Protein AF-A0A836TXL2-F1 (afdb_monomer)

Mean predicted aligned error: 4.73 Å

Structure (mmCIF, N/CA/C/O backbone):
data_AF-A0A836TXL2-F1
#
_entry.id   AF-A0A836TXL2-F1
#
loop_
_atom_site.group_PDB
_atom_site.id
_atom_site.type_symbol
_atom_site.label_atom_id
_atom_site.label_alt_id
_atom_site.label_comp_id
_atom_site.label_asym_id
_atom_site.label_entity_id
_atom_site.label_seq_id
_atom_site.pdbx_PDB_ins_code
_atom_site.Cartn_x
_atom_site.Cartn_y
_atom_site.Cartn_z
_atom_site.occupancy
_atom_site.B_iso_or_equiv
_atom_site.auth_seq_id
_atom_site.auth_comp_id
_atom_site.auth_asym_id
_atom_site.auth_atom_id
_atom_site.pdbx_PDB_model_num
ATOM 1 N N . MET A 1 1 ? 8.280 -8.519 14.531 1.00 69.94 1 MET A N 1
ATOM 2 C CA . MET A 1 1 ? 7.451 -8.405 15.728 1.00 69.94 1 MET A CA 1
ATOM 3 C C . MET A 1 1 ? 7.303 -6.922 15.981 1.00 69.94 1 MET A C 1
ATOM 5 O O . MET A 1 1 ? 8.325 -6.239 15.984 1.00 69.94 1 MET A O 1
ATOM 9 N N . SER A 1 2 ? 6.084 -6.402 16.113 1.00 79.94 2 SER A N 1
ATOM 10 C CA . SER A 1 2 ? 5.893 -4.979 16.423 1.00 79.94 2 SER A CA 1
ATOM 11 C C . SER A 1 2 ? 6.215 -4.751 17.897 1.00 79.94 2 SER A C 1
ATOM 13 O O . SER A 1 2 ? 5.818 -5.548 18.742 1.00 79.94 2 SER A O 1
ATOM 15 N N . THR A 1 3 ? 6.966 -3.701 18.226 1.00 87.38 3 THR A N 1
ATOM 16 C CA . THR A 1 3 ? 7.340 -3.403 19.618 1.00 87.38 3 THR A CA 1
ATOM 17 C C . THR A 1 3 ? 6.667 -2.117 20.062 1.00 87.38 3 THR A C 1
ATOM 19 O O . THR A 1 3 ? 6.851 -1.073 19.443 1.00 87.38 3 THR A O 1
ATOM 22 N N . TYR A 1 4 ? 5.917 -2.191 21.154 1.00 88.81 4 TYR A N 1
ATOM 23 C CA . TYR A 1 4 ? 5.181 -1.076 21.730 1.00 88.81 4 TYR A CA 1
ATOM 24 C C . TYR A 1 4 ? 5.765 -0.737 23.095 1.00 88.81 4 TYR A C 1
ATOM 26 O O . TYR A 1 4 ? 5.853 -1.597 23.975 1.00 88.81 4 TYR A O 1
ATOM 34 N N . PHE A 1 5 ? 6.138 0.526 23.286 1.00 92.12 5 PHE A N 1
ATOM 35 C CA . PHE A 1 5 ? 6.476 1.058 24.599 1.00 92.12 5 PHE A CA 1
ATOM 36 C C . PHE A 1 5 ? 5.228 1.675 25.229 1.00 92.12 5 PHE A C 1
ATOM 38 O O . PHE A 1 5 ? 4.674 2.644 24.716 1.00 92.12 5 PHE A O 1
ATOM 45 N N . ALA A 1 6 ? 4.779 1.102 26.342 1.00 90.31 6 ALA A N 1
ATOM 46 C CA . ALA A 1 6 ? 3.568 1.502 27.044 1.00 90.31 6 ALA A CA 1
ATOM 47 C C . ALA A 1 6 ? 3.928 1.999 28.459 1.00 90.31 6 ALA A C 1
ATOM 49 O O . ALA A 1 6 ? 3.806 1.252 29.437 1.00 90.31 6 ALA A O 1
ATOM 50 N N . PRO A 1 7 ? 4.383 3.261 28.608 1.00 91.94 7 PRO A N 1
ATOM 51 C CA . PRO A 1 7 ? 4.939 3.772 29.865 1.00 91.94 7 PRO A CA 1
ATOM 52 C C . PRO A 1 7 ? 3.947 3.713 31.033 1.00 91.94 7 PRO A C 1
ATOM 54 O O . PRO A 1 7 ? 4.342 3.448 32.170 1.00 91.94 7 PRO A O 1
ATOM 57 N N . HIS A 1 8 ? 2.653 3.880 30.757 1.00 87.06 8 HIS A N 1
ATOM 58 C CA . HIS A 1 8 ? 1.589 3.854 31.764 1.00 87.06 8 HIS A CA 1
ATOM 59 C C . HIS A 1 8 ? 0.937 2.480 31.953 1.00 87.06 8 HIS A C 1
ATOM 61 O O . HIS A 1 8 ? 0.134 2.317 32.867 1.00 87.06 8 HIS A O 1
ATOM 67 N N . ASN A 1 9 ? 1.291 1.468 31.153 1.00 89.19 9 ASN A N 1
ATOM 68 C CA . ASN A 1 9 ? 0.740 0.129 31.340 1.00 89.19 9 ASN A CA 1
ATOM 69 C C . ASN A 1 9 ? 1.306 -0.479 32.643 1.00 89.19 9 ASN A C 1
ATOM 71 O O . ASN A 1 9 ? 2.532 -0.509 32.813 1.00 89.19 9 ASN A O 1
ATOM 75 N N . PRO A 1 10 ? 0.460 -0.921 33.594 1.00 90.31 10 PRO A N 1
ATOM 76 C CA . PRO A 1 10 ? 0.922 -1.394 34.899 1.00 90.31 10 PRO A CA 1
ATOM 77 C C . PRO A 1 10 ? 1.562 -2.790 34.853 1.00 90.31 10 PRO A C 1
ATOM 79 O O . PRO A 1 10 ? 2.272 -3.148 35.786 1.00 90.31 10 PRO A O 1
ATOM 82 N N . VAL A 1 11 ? 1.344 -3.562 33.780 1.00 89.19 11 VAL A N 1
ATOM 83 C CA . VAL A 1 11 ? 1.819 -4.951 33.643 1.00 89.19 11 VAL A CA 1
ATOM 84 C C . VAL A 1 11 ? 2.951 -5.068 32.620 1.00 89.19 11 VAL A C 1
ATOM 86 O O . VAL A 1 11 ? 3.943 -5.747 32.869 1.00 89.19 11 VAL A O 1
ATOM 89 N N . ARG A 1 12 ? 2.823 -4.414 31.459 1.00 88.56 12 ARG A N 1
ATOM 90 C CA . ARG A 1 12 ? 3.735 -4.569 30.314 1.00 88.56 12 ARG A CA 1
ATOM 91 C C . ARG A 1 12 ? 4.252 -3.212 29.850 1.00 88.56 12 ARG A C 1
ATOM 93 O O . ARG A 1 12 ? 3.574 -2.523 29.097 1.00 88.56 12 ARG A O 1
ATOM 100 N N . LYS A 1 13 ? 5.459 -2.827 30.277 1.00 92.56 13 LYS A N 1
ATOM 101 C CA . LYS A 1 13 ? 6.120 -1.603 29.773 1.00 92.56 13 LYS A CA 1
ATOM 102 C C . LYS A 1 13 ? 6.558 -1.740 28.322 1.00 92.56 13 LYS A C 1
ATOM 104 O O . LYS A 1 13 ? 6.524 -0.766 27.579 1.00 92.56 13 LYS A O 1
ATOM 109 N N . LEU A 1 14 ? 6.943 -2.950 27.935 1.00 94.19 14 LEU A N 1
ATOM 110 C CA . LEU A 1 14 ? 7.182 -3.338 26.557 1.00 94.19 14 LEU A CA 1
ATOM 111 C C . LEU A 1 14 ? 6.180 -4.425 26.195 1.00 94.19 14 LEU A C 1
ATOM 113 O O . LEU A 1 14 ? 6.003 -5.387 26.946 1.00 94.19 14 LEU A O 1
ATOM 117 N N . TYR A 1 15 ? 5.522 -4.251 25.058 1.00 90.44 15 TYR A N 1
ATOM 118 C CA . TYR A 1 15 ? 4.673 -5.262 24.457 1.00 90.44 15 TYR A CA 1
ATOM 119 C C . TYR A 1 15 ? 5.215 -5.611 23.077 1.00 90.44 15 TYR A C 1
ATOM 121 O O . TYR A 1 15 ? 5.505 -4.733 22.267 1.00 90.44 15 TYR A O 1
ATOM 129 N N . TYR A 1 16 ? 5.359 -6.905 22.838 1.00 91.44 16 TYR A N 1
ATOM 130 C CA . TYR A 1 16 ? 5.812 -7.454 21.577 1.00 91.44 16 TYR A CA 1
ATOM 131 C C . TYR A 1 16 ? 4.604 -8.054 20.870 1.00 91.44 16 TYR A C 1
ATOM 133 O O . TYR A 1 16 ? 4.200 -9.170 21.180 1.00 91.44 16 TYR A O 1
ATOM 141 N N . GLY A 1 17 ? 3.998 -7.267 19.987 1.00 89.81 17 GLY A N 1
ATOM 142 C CA . GLY A 1 17 ? 2.821 -7.669 19.233 1.00 89.81 17 GLY A CA 1
ATOM 143 C C . GLY A 1 17 ? 3.167 -8.500 18.006 1.00 89.81 17 GLY A C 1
ATOM 144 O O . GLY A 1 17 ? 4.252 -8.391 17.412 1.00 89.81 17 GLY A O 1
ATOM 145 N N . GLU A 1 18 ? 2.203 -9.318 17.617 1.00 93.62 18 GLU A N 1
ATOM 146 C CA . GLU A 1 18 ? 2.236 -10.127 16.414 1.00 93.62 18 GLU A CA 1
ATOM 147 C C . GLU A 1 18 ? 2.282 -9.217 15.177 1.00 93.62 18 GLU A C 1
ATOM 149 O O . GLU A 1 18 ? 1.600 -8.192 15.093 1.00 93.62 18 GLU A O 1
ATOM 154 N N . GLU A 1 19 ? 3.133 -9.553 14.206 1.00 88.81 19 GLU A N 1
ATOM 155 C CA . GLU A 1 19 ? 3.266 -8.735 12.999 1.00 88.81 19 GLU A CA 1
ATOM 156 C C . GLU A 1 19 ? 2.002 -8.811 12.153 1.00 88.81 19 GLU A C 1
ATOM 158 O O . GLU A 1 19 ? 1.563 -9.893 11.768 1.00 88.81 19 GLU A O 1
ATOM 163 N N . GLY A 1 20 ? 1.463 -7.643 11.807 1.00 91.25 20 GLY A N 1
ATOM 164 C CA . GLY A 1 20 ? 0.310 -7.557 10.923 1.00 91.25 20 GLY A CA 1
ATOM 165 C C . GLY A 1 20 ? -1.019 -7.930 11.576 1.00 91.25 20 GLY A C 1
ATOM 166 O O . GLY A 1 20 ? -1.988 -8.143 10.845 1.00 91.25 20 GLY A O 1
ATOM 167 N N . ALA A 1 21 ? -1.064 -8.018 12.909 1.00 95.94 21 ALA A N 1
ATOM 168 C CA . ALA A 1 21 ? -2.285 -8.304 13.640 1.00 95.94 21 ALA A CA 1
ATOM 169 C C . ALA A 1 21 ? -3.187 -7.075 13.813 1.00 95.94 21 ALA A C 1
ATOM 171 O O . ALA A 1 21 ? -2.718 -5.944 13.965 1.00 95.94 21 ALA A O 1
ATOM 172 N N . VAL A 1 22 ? -4.492 -7.331 13.845 1.00 96.19 22 VAL A N 1
ATOM 173 C CA . VAL A 1 22 ? -5.515 -6.391 14.299 1.00 96.19 22 VAL A CA 1
ATOM 174 C C . VAL A 1 22 ? -5.768 -6.573 15.794 1.00 96.19 22 VAL A C 1
ATOM 176 O O . VAL A 1 22 ? -5.624 -7.664 16.347 1.00 96.19 22 VAL A O 1
ATOM 179 N N . TYR A 1 23 ? -6.175 -5.487 16.447 1.00 94.62 23 TYR A N 1
ATOM 180 C CA . TYR A 1 23 ? -6.367 -5.419 17.900 1.00 94.62 23 TYR A CA 1
ATOM 181 C C . TYR A 1 23 ? -7.847 -5.309 18.282 1.00 94.62 23 TYR A C 1
ATOM 183 O O . TYR A 1 23 ? -8.205 -4.656 19.258 1.00 94.62 23 TYR A O 1
ATOM 191 N N . PHE A 1 24 ? -8.718 -5.936 17.493 1.00 96.00 24 PHE A N 1
ATOM 192 C CA . PHE A 1 24 ? -10.157 -5.977 17.715 1.00 96.00 24 PHE A CA 1
ATOM 193 C C . PHE A 1 24 ? -10.740 -7.310 17.249 1.00 96.00 24 PHE A C 1
ATOM 195 O O . PHE A 1 24 ? -10.140 -8.003 16.429 1.00 96.00 24 PHE A O 1
ATOM 202 N N . ALA A 1 25 ? -11.900 -7.679 17.792 1.00 95.62 25 ALA A N 1
ATOM 203 C CA . ALA A 1 25 ? -12.610 -8.881 17.377 1.00 95.62 25 ALA A CA 1
ATOM 204 C C . ALA A 1 25 ? -13.331 -8.630 16.049 1.00 95.62 25 ALA A C 1
ATOM 206 O O . ALA A 1 25 ? -14.106 -7.677 15.933 1.00 95.62 25 ALA A O 1
ATOM 207 N N . THR A 1 26 ? -13.073 -9.483 15.061 1.00 96.06 26 THR A N 1
ATOM 208 C CA . THR A 1 26 ? -13.552 -9.278 13.693 1.00 96.06 26 THR A CA 1
ATOM 209 C C . THR A 1 26 ? -14.934 -9.873 13.462 1.00 96.06 26 THR A C 1
ATOM 211 O O . THR A 1 26 ? -15.318 -10.856 14.097 1.00 96.06 26 THR A O 1
ATOM 214 N N . GLU A 1 27 ? -15.675 -9.306 12.514 1.00 96.31 27 GLU A N 1
ATOM 215 C CA . GLU A 1 27 ? -16.962 -9.824 12.049 1.00 96.31 27 GLU A CA 1
ATOM 216 C C . GLU A 1 27 ? -16.811 -10.575 10.733 1.00 96.31 27 GLU A C 1
ATOM 218 O O . GLU A 1 27 ? -16.671 -9.989 9.661 1.00 96.31 27 GLU A O 1
ATOM 223 N N . GLU A 1 28 ? -16.883 -11.900 10.828 1.00 95.44 28 GLU A N 1
ATOM 224 C CA . GLU A 1 28 ? -16.648 -12.827 9.722 1.00 95.44 28 GLU A CA 1
ATOM 225 C C . GLU A 1 28 ? -17.537 -12.539 8.502 1.00 95.44 28 GLU A C 1
ATOM 227 O O . GLU A 1 28 ? -17.083 -12.640 7.360 1.00 95.44 28 GLU A O 1
ATOM 232 N N . SER A 1 29 ? -18.785 -12.109 8.722 1.00 97.19 29 SER A N 1
ATOM 233 C CA . SER A 1 29 ? -19.716 -11.805 7.631 1.00 97.19 29 SER A CA 1
ATOM 234 C C . SER A 1 29 ? -19.272 -10.630 6.746 1.00 97.19 29 SER A C 1
ATOM 236 O O . SER A 1 29 ? -19.607 -10.604 5.559 1.00 97.19 29 SER A O 1
ATOM 238 N N . LEU A 1 30 ? -18.459 -9.695 7.257 1.00 97.69 30 LEU A N 1
ATOM 239 C CA . LEU A 1 30 ? -17.910 -8.591 6.457 1.00 97.69 30 LEU A CA 1
ATOM 240 C C . LEU A 1 30 ? -16.874 -9.057 5.429 1.00 97.69 30 LEU A C 1
ATOM 242 O O . LEU A 1 30 ? -16.676 -8.391 4.410 1.00 97.69 30 LEU A O 1
ATOM 246 N N . TYR A 1 31 ? -16.250 -10.210 5.668 1.00 98.25 31 TYR A N 1
ATOM 247 C CA . TYR A 1 31 ? -15.225 -10.786 4.806 1.00 98.25 31 TYR A CA 1
ATOM 248 C C . TYR A 1 31 ? -15.793 -11.805 3.806 1.00 98.25 31 TYR A C 1
ATOM 250 O O . TYR A 1 31 ? -15.031 -12.510 3.157 1.00 98.25 31 TYR A O 1
ATOM 258 N N . ALA A 1 32 ? -17.116 -11.875 3.616 1.00 97.38 32 ALA A N 1
ATOM 259 C CA . ALA A 1 32 ? -17.753 -12.851 2.720 1.00 97.38 32 ALA A CA 1
ATOM 260 C C . ALA A 1 32 ? -17.290 -12.771 1.249 1.00 9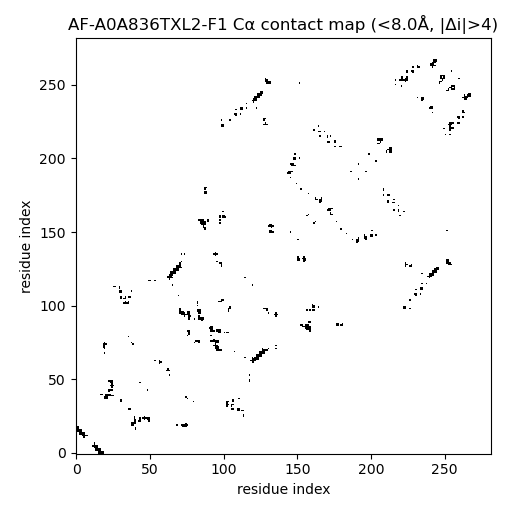7.38 32 ALA A C 1
ATOM 262 O O . ALA A 1 32 ? -17.373 -13.757 0.522 1.00 97.38 32 ALA A O 1
ATOM 263 N N . ASN A 1 33 ? -16.799 -11.607 0.812 1.00 96.88 33 ASN A N 1
ATOM 264 C CA . ASN A 1 33 ? -16.337 -11.382 -0.560 1.00 96.88 33 ASN A CA 1
ATOM 265 C C . ASN A 1 33 ? -14.836 -11.616 -0.756 1.00 96.88 33 ASN A C 1
ATOM 267 O O . ASN A 1 33 ? -14.355 -11.341 -1.842 1.00 96.88 33 ASN A O 1
ATOM 271 N N . THR A 1 34 ? -14.099 -12.063 0.261 1.00 97.62 34 THR A N 1
ATOM 272 C CA . THR A 1 34 ? -12.675 -12.398 0.139 1.00 97.62 34 THR A CA 1
ATOM 273 C C . THR A 1 34 ? -12.341 -13.639 0.959 1.00 97.62 34 THR A C 1
ATOM 275 O O . THR A 1 34 ? -12.922 -13.881 2.016 1.00 97.62 34 THR A O 1
ATOM 278 N N . SER A 1 35 ? -11.369 -14.434 0.524 1.00 96.38 35 SER A N 1
ATOM 279 C CA . SER A 1 35 ? -10.820 -15.516 1.347 1.00 96.38 35 SER A CA 1
ATOM 280 C C . SER A 1 35 ? -9.837 -15.021 2.414 1.00 96.38 35 SER A C 1
ATOM 282 O O . SER A 1 35 ? -9.433 -15.796 3.278 1.00 96.38 35 SER A O 1
ATOM 284 N N . MET A 1 36 ? -9.414 -13.754 2.357 1.00 97.94 36 MET A N 1
ATOM 285 C CA . MET A 1 36 ? -8.416 -13.198 3.267 1.00 97.94 36 MET A CA 1
ATOM 286 C C . MET A 1 36 ? -8.998 -12.930 4.654 1.00 97.94 36 MET A C 1
ATOM 288 O O . MET A 1 36 ? -10.107 -12.408 4.788 1.00 97.94 36 MET A O 1
ATOM 292 N N . ARG A 1 37 ? -8.226 -13.245 5.695 1.00 97.38 37 ARG A N 1
ATOM 293 C CA . ARG A 1 37 ? -8.564 -12.959 7.093 1.00 97.38 37 ARG A CA 1
ATOM 294 C C . ARG A 1 37 ? -7.413 -12.233 7.779 1.00 97.38 37 ARG A C 1
ATOM 296 O O . ARG A 1 37 ? -6.256 -12.567 7.509 1.00 97.38 37 ARG A O 1
ATOM 303 N N . PRO A 1 38 ? -7.706 -11.238 8.630 1.00 96.88 38 PRO A N 1
ATOM 304 C CA . PRO A 1 38 ? -6.673 -10.611 9.435 1.00 96.88 38 PRO A CA 1
ATOM 305 C C . PRO A 1 38 ? -6.174 -11.594 10.499 1.00 96.88 38 PRO A C 1
ATOM 307 O O . PRO A 1 38 ? -6.927 -12.430 11.001 1.00 96.88 38 PRO A O 1
ATOM 310 N N . LEU A 1 39 ? -4.912 -11.450 10.893 1.00 97.00 39 LEU A N 1
ATOM 311 C CA . LEU A 1 39 ? -4.428 -12.049 12.131 1.00 97.00 39 LEU A CA 1
ATOM 312 C C . LEU A 1 39 ? -5.017 -11.259 13.303 1.00 97.00 39 LEU A C 1
ATOM 314 O O . LEU A 1 39 ? -4.890 -10.040 13.329 1.00 97.00 39 LEU A O 1
ATOM 318 N N . ILE A 1 40 ? -5.647 -11.920 14.269 1.00 96.69 40 ILE A N 1
ATOM 319 C CA . ILE A 1 40 ? -6.146 -11.266 15.487 1.00 96.69 40 ILE A CA 1
ATOM 320 C C . ILE A 1 40 ? -5.082 -11.422 16.573 1.00 96.69 40 ILE A C 1
ATOM 322 O O . ILE A 1 40 ? -4.585 -12.526 16.786 1.00 96.69 40 ILE A O 1
ATOM 326 N N . SER A 1 41 ? -4.718 -10.325 17.237 1.00 95.50 41 SER A N 1
ATOM 327 C CA . SER A 1 41 ? -3.728 -10.353 18.318 1.00 95.50 41 SER A CA 1
ATOM 328 C C . SER A 1 41 ? -4.247 -11.117 19.541 1.00 95.50 41 SER A C 1
ATOM 330 O O . SER A 1 41 ? -5.416 -10.995 19.907 1.00 95.50 41 SER A O 1
ATOM 332 N N . GLU A 1 42 ? -3.364 -11.830 20.240 1.00 92.75 42 GLU A N 1
ATOM 333 C CA . GLU A 1 42 ? -3.667 -12.593 21.457 1.00 92.75 42 GLU A CA 1
ATOM 334 C C . GLU A 1 42 ? -4.186 -11.721 22.611 1.00 92.75 42 GLU A C 1
ATOM 336 O O . GLU A 1 42 ? -4.792 -12.227 23.557 1.00 92.75 42 GLU A O 1
ATOM 341 N N . VAL A 1 43 ? -3.972 -10.399 22.564 1.00 91.75 43 VAL A N 1
ATOM 342 C CA . VAL A 1 43 ? -4.534 -9.486 23.574 1.00 91.75 43 VAL A CA 1
ATOM 343 C C . VAL A 1 43 ? -6.041 -9.292 23.431 1.00 91.75 43 VAL A C 1
ATOM 345 O O . VAL A 1 43 ? -6.664 -8.807 24.373 1.00 91.75 43 VAL A O 1
ATOM 348 N N . VAL A 1 44 ? -6.632 -9.657 22.290 1.00 95.31 44 VAL A N 1
ATOM 349 C CA . VAL A 1 44 ? -8.074 -9.552 22.051 1.00 95.31 44 VAL A CA 1
ATOM 350 C C . VAL A 1 44 ? -8.777 -10.709 22.759 1.00 95.31 44 VAL A C 1
ATOM 352 O O . VAL A 1 44 ? -8.846 -11.828 22.263 1.00 95.31 44 VAL A O 1
ATOM 355 N N . THR A 1 45 ? -9.317 -10.435 23.946 1.00 92.75 45 THR A N 1
ATOM 356 C CA . THR A 1 45 ? -9.904 -11.461 24.827 1.00 92.75 45 THR A CA 1
ATOM 357 C C . THR A 1 45 ? -11.375 -11.788 24.545 1.00 92.75 45 THR A C 1
ATOM 359 O O . THR A 1 45 ? -11.936 -12.663 25.202 1.00 92.75 45 THR A O 1
ATOM 362 N N . GLY A 1 46 ? -12.021 -11.101 23.596 1.00 93.12 46 GLY A N 1
ATOM 363 C CA . GLY A 1 46 ? -13.421 -11.330 23.228 1.00 93.12 46 GLY A CA 1
ATOM 364 C C . GLY A 1 46 ? -14.015 -10.219 22.359 1.00 93.12 46 GLY A C 1
ATOM 365 O O . GLY A 1 46 ? -13.340 -9.232 22.059 1.00 93.12 46 GLY A O 1
ATOM 366 N N . SER A 1 47 ? -15.293 -10.365 21.984 1.00 91.25 47 SER A N 1
ATOM 367 C CA . SER A 1 47 ? -16.030 -9.404 21.140 1.00 91.25 47 SER A CA 1
ATOM 368 C C . SER A 1 47 ? -16.051 -7.988 21.713 1.00 91.25 47 SER A C 1
ATOM 370 O O . SER A 1 47 ? -15.957 -7.013 20.973 1.00 91.25 47 SER A O 1
ATOM 372 N N . ASP A 1 48 ? -16.104 -7.879 23.040 1.00 92.12 48 ASP A N 1
ATOM 373 C CA . ASP A 1 48 ? -16.260 -6.602 23.736 1.00 92.12 48 ASP A CA 1
ATOM 374 C C . ASP A 1 48 ? -14.914 -5.914 24.023 1.00 92.12 48 ASP A C 1
ATOM 376 O O . ASP A 1 48 ? -14.882 -4.867 24.667 1.00 92.12 48 ASP A O 1
ATOM 380 N N . TYR A 1 49 ? -13.788 -6.483 23.566 1.00 94.56 49 TYR A N 1
ATOM 381 C CA . TYR A 1 49 ? -12.444 -5.968 23.856 1.00 94.56 49 TYR A CA 1
ATOM 382 C C . TYR A 1 49 ? -12.297 -4.485 23.483 1.00 94.56 49 TYR A C 1
ATOM 384 O O . TYR A 1 49 ? -11.962 -3.659 24.333 1.00 94.56 49 TYR A O 1
ATOM 392 N N . MET A 1 50 ? -12.622 -4.130 22.237 1.00 94.06 50 MET A N 1
ATOM 393 C CA . MET A 1 50 ? -12.578 -2.736 21.785 1.00 94.06 50 MET A CA 1
ATOM 394 C C . MET A 1 50 ? -13.722 -1.894 22.334 1.00 94.06 50 MET A C 1
ATOM 396 O O . MET A 1 50 ? -13.498 -0.736 22.678 1.00 94.06 50 MET A O 1
ATOM 400 N N . VAL A 1 51 ? -14.922 -2.465 22.470 1.00 91.06 51 VAL A N 1
ATOM 401 C CA . VAL A 1 51 ? -16.089 -1.769 23.038 1.00 91.06 51 VAL A CA 1
ATOM 402 C C . VAL A 1 51 ? -15.754 -1.213 24.425 1.00 91.06 51 VAL A C 1
ATOM 404 O O . VAL A 1 51 ? -15.981 -0.034 24.697 1.00 91.06 51 VAL A O 1
ATOM 407 N N . ASN A 1 52 ? -15.128 -2.028 25.275 1.00 93.69 52 ASN A N 1
ATOM 408 C CA . ASN A 1 52 ? -14.711 -1.631 26.618 1.00 93.69 52 ASN A CA 1
ATOM 409 C C . ASN A 1 52 ? -13.649 -0.518 26.605 1.00 93.69 52 ASN A C 1
ATOM 411 O O . ASN A 1 52 ? -13.694 0.387 27.444 1.00 93.69 52 ASN A O 1
ATOM 415 N N . LEU A 1 53 ? -12.704 -0.560 25.659 1.00 93.69 53 LEU A N 1
ATOM 416 C CA . LEU A 1 53 ? -11.685 0.482 25.497 1.00 93.69 53 LEU A CA 1
ATOM 417 C C . LEU A 1 53 ? -12.313 1.811 25.065 1.00 93.69 53 LEU A C 1
ATOM 419 O O . LEU A 1 53 ? -12.050 2.840 25.687 1.00 93.69 53 LEU A O 1
ATOM 423 N N . VAL A 1 54 ? -13.190 1.787 24.059 1.00 93.81 54 VAL A N 1
ATOM 424 C CA . VAL A 1 54 ? -13.882 2.979 23.546 1.00 93.81 54 VAL A CA 1
ATOM 425 C C . VAL A 1 54 ? -14.774 3.605 24.625 1.00 93.81 54 VAL A C 1
ATOM 427 O O . VAL A 1 54 ? -14.702 4.812 24.849 1.00 93.81 54 VAL A O 1
ATOM 430 N N . GLN A 1 55 ? -15.529 2.804 25.383 1.00 93.81 55 GLN A N 1
ATOM 431 C CA . GLN A 1 55 ? -16.303 3.291 26.537 1.00 93.81 55 GLN A CA 1
ATOM 432 C C . GLN A 1 55 ? -15.411 3.857 27.655 1.00 93.81 55 GLN A C 1
ATOM 434 O O . GLN A 1 55 ? -15.802 4.768 28.386 1.00 93.81 55 GLN A O 1
ATOM 439 N N . GLY A 1 56 ? -14.200 3.318 27.825 1.00 95.50 56 GLY A N 1
ATOM 440 C CA . GLY A 1 56 ? -13.182 3.880 28.710 1.00 95.50 56 GLY A CA 1
ATOM 441 C C . GLY A 1 56 ? -12.764 5.287 28.293 1.00 95.50 56 GLY A C 1
ATOM 442 O O . GLY A 1 56 ? -12.778 6.187 29.127 1.00 95.50 56 GLY A O 1
ATOM 443 N N . LEU A 1 57 ? -12.457 5.485 27.010 1.00 94.69 57 LEU A N 1
ATOM 444 C CA . LEU A 1 57 ? -12.081 6.788 26.450 1.00 94.69 57 LEU A CA 1
ATOM 445 C C . LEU A 1 57 ? -13.208 7.820 26.593 1.00 94.69 57 LEU A C 1
ATOM 447 O O . LEU A 1 57 ? -12.966 8.934 27.055 1.00 94.69 57 LEU A O 1
ATOM 451 N N . GLN A 1 58 ? -14.447 7.425 26.290 1.00 93.50 58 GLN A N 1
ATOM 452 C CA . GLN A 1 58 ? -15.622 8.300 26.372 1.00 93.50 58 GLN A CA 1
ATOM 453 C C . GLN A 1 58 ? -15.884 8.827 27.788 1.00 93.50 58 GLN A C 1
ATOM 455 O O . GLN A 1 58 ? -16.293 9.972 27.945 1.00 93.50 58 GLN A O 1
ATOM 460 N N . ARG A 1 59 ? -15.597 8.041 28.836 1.00 96.19 59 ARG A N 1
ATOM 461 C CA . ARG A 1 59 ? -15.704 8.494 30.241 1.00 96.19 59 ARG A CA 1
ATOM 462 C C . ARG A 1 59 ? -14.717 9.606 30.611 1.00 96.19 59 ARG A C 1
ATOM 464 O O . ARG A 1 59 ? -14.848 10.196 31.680 1.00 96.19 59 ARG A O 1
ATOM 471 N N . HIS A 1 60 ? -13.733 9.855 29.756 1.00 96.06 60 HIS A N 1
ATOM 472 C CA . HIS A 1 60 ? -12.730 10.904 29.901 1.00 96.06 60 HIS A CA 1
ATOM 473 C C . HIS A 1 60 ? -12.822 11.952 28.783 1.00 96.06 60 HIS A C 1
ATOM 475 O O . HIS A 1 60 ? -11.851 12.668 28.556 1.00 96.06 60 HIS A O 1
ATOM 481 N N . ASP A 1 61 ? -13.954 12.018 28.071 1.00 95.81 61 ASP A N 1
ATOM 482 C CA . ASP A 1 61 ? -14.186 12.939 26.951 1.00 95.81 61 ASP A CA 1
ATOM 483 C C . ASP A 1 61 ? -13.137 12.812 25.823 1.00 95.81 61 ASP A C 1
ATOM 485 O O . ASP A 1 61 ? -12.866 13.757 25.080 1.00 95.81 61 ASP A O 1
ATOM 489 N N . LEU A 1 62 ? -12.534 11.624 25.678 1.00 95.69 62 LEU A N 1
ATOM 490 C CA . LEU A 1 62 ? -11.561 11.325 24.630 1.00 95.69 62 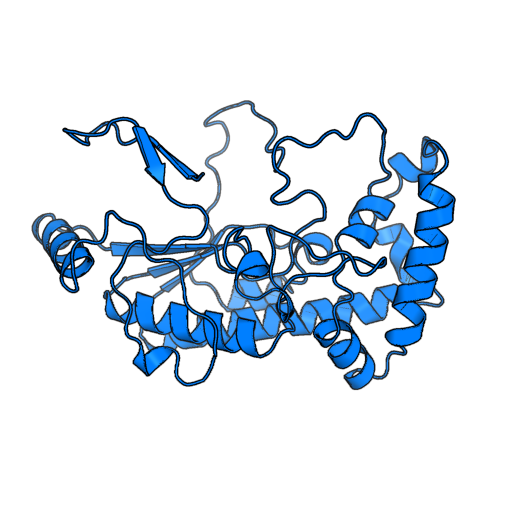LEU A CA 1
ATOM 491 C C . LEU A 1 62 ? -12.242 10.670 23.427 1.00 95.69 62 LEU A C 1
ATOM 493 O O . LEU A 1 62 ? -12.977 9.691 23.557 1.00 95.69 62 LEU A O 1
ATOM 497 N N . SER A 1 63 ? -11.938 11.188 22.236 1.00 92.88 63 SER A N 1
ATOM 498 C CA . SER A 1 63 ? -12.339 10.576 20.966 1.00 92.88 63 SER A CA 1
ATOM 499 C C . SER A 1 63 ? -11.396 9.438 20.575 1.00 92.88 63 SER A C 1
ATOM 501 O O . SER A 1 63 ? -10.205 9.458 20.887 1.00 92.88 63 SER A O 1
ATOM 503 N N . PHE A 1 64 ? -11.930 8.454 19.856 1.00 94.50 64 PHE A N 1
ATOM 504 C CA . PHE A 1 64 ? -11.180 7.315 19.338 1.00 94.50 64 PHE A CA 1
ATOM 505 C C . PHE A 1 64 ? -10.861 7.512 17.850 1.00 94.50 64 PHE A C 1
ATOM 507 O O . PHE A 1 64 ? -11.739 7.867 17.067 1.00 94.50 64 PHE A O 1
ATOM 514 N N . SER A 1 65 ? -9.613 7.259 17.462 1.00 94.88 65 SER A N 1
ATOM 515 C CA . SER A 1 65 ? -9.181 7.144 16.066 1.00 94.88 65 SER A CA 1
ATOM 516 C C . SER A 1 65 ? -8.527 5.779 15.876 1.00 94.88 65 SER A C 1
ATOM 518 O O . SER A 1 65 ? -7.769 5.336 16.744 1.00 94.88 65 SER A O 1
ATOM 520 N N . ALA A 1 66 ? -8.823 5.114 14.763 1.00 95.75 66 ALA A N 1
ATOM 521 C CA . ALA A 1 66 ? -8.174 3.861 14.397 1.00 95.75 66 ALA A CA 1
ATOM 522 C C . ALA A 1 66 ? -7.011 4.138 13.441 1.00 95.75 66 ALA A C 1
ATOM 524 O O . ALA A 1 66 ? -7.124 4.966 12.544 1.00 95.75 66 ALA A O 1
ATOM 525 N N . TRP A 1 67 ? -5.907 3.412 13.585 1.00 95.19 67 TRP A N 1
ATOM 526 C CA . TRP A 1 67 ? -4.789 3.445 12.644 1.00 95.19 67 TRP A CA 1
ATOM 527 C C . TRP A 1 67 ? -4.590 2.050 12.072 1.00 95.19 67 TRP A C 1
ATOM 529 O O . TRP A 1 67 ? -4.457 1.081 12.821 1.00 95.19 67 TRP A O 1
ATOM 539 N N . ALA A 1 68 ? -4.595 1.953 10.745 1.00 95.56 68 ALA A N 1
ATOM 540 C CA . ALA A 1 68 ? -4.403 0.700 10.038 1.00 95.56 68 ALA A CA 1
ATOM 541 C C . ALA A 1 68 ? -3.252 0.781 9.045 1.00 95.56 68 ALA A C 1
ATOM 543 O O . ALA A 1 68 ? -3.216 1.639 8.162 1.00 95.56 68 ALA A O 1
ATOM 544 N N . VAL A 1 69 ? -2.362 -0.198 9.166 1.00 95.69 69 VAL A N 1
ATOM 545 C CA . VAL A 1 69 ? -1.322 -0.508 8.192 1.00 95.69 69 VAL A CA 1
ATOM 546 C C . VAL A 1 69 ? -1.878 -1.588 7.264 1.00 95.69 69 VAL A C 1
ATOM 548 O O . VAL A 1 69 ? -2.074 -2.727 7.685 1.00 95.69 69 VAL A O 1
ATOM 551 N N . TYR A 1 70 ? -2.188 -1.230 6.016 1.00 97.44 70 TYR A N 1
ATOM 552 C CA . TYR A 1 70 ? -2.929 -2.117 5.115 1.00 97.44 70 TYR A CA 1
ATOM 553 C C . TYR A 1 70 ? -2.022 -3.119 4.404 1.00 97.44 70 TYR A C 1
ATOM 555 O O . TYR A 1 70 ? -2.128 -4.323 4.637 1.00 97.44 70 TYR A O 1
ATOM 563 N N . TYR A 1 71 ? -1.157 -2.650 3.499 1.00 97.19 71 TYR A N 1
ATOM 564 C CA . TYR A 1 71 ? -0.416 -3.537 2.593 1.00 97.19 71 TYR A CA 1
ATOM 565 C C . TYR A 1 71 ? 1.052 -3.715 2.939 1.00 97.19 71 TYR A C 1
ATOM 567 O O . TYR A 1 71 ? 1.743 -4.453 2.241 1.00 97.19 71 TYR A O 1
ATOM 575 N N . TYR A 1 72 ? 1.500 -3.124 4.044 1.00 96.00 72 TYR A N 1
ATOM 576 C CA . TYR A 1 72 ? 2.697 -3.562 4.747 1.00 96.00 72 TYR A CA 1
ATOM 577 C C . TYR A 1 72 ? 2.296 -4.554 5.840 1.00 96.00 72 TYR A C 1
ATOM 579 O O . TYR A 1 72 ? 1.706 -4.184 6.852 1.00 96.00 72 TYR A O 1
ATOM 587 N N . ASN A 1 73 ? 2.558 -5.837 5.610 1.00 95.25 73 ASN A N 1
ATOM 588 C CA . ASN A 1 73 ? 2.150 -6.902 6.513 1.00 95.25 73 ASN A CA 1
ATOM 589 C C . ASN A 1 73 ? 2.995 -8.157 6.255 1.00 95.25 73 ASN A C 1
ATOM 591 O O . ASN A 1 73 ? 3.056 -8.631 5.124 1.00 95.25 73 ASN A O 1
ATOM 595 N N . HIS A 1 74 ? 3.644 -8.715 7.279 1.00 94.50 74 HIS A N 1
ATOM 596 C CA . HIS A 1 74 ? 4.442 -9.943 7.137 1.00 94.50 74 HIS A CA 1
ATOM 597 C C . HIS A 1 74 ? 3.630 -11.234 7.246 1.00 94.50 74 HIS A C 1
ATOM 599 O O . HIS A 1 74 ? 4.107 -12.281 6.813 1.00 94.50 74 HIS A O 1
ATOM 605 N N . HIS A 1 75 ? 2.424 -11.173 7.810 1.00 95.75 75 HIS A N 1
ATOM 606 C CA . HIS A 1 75 ? 1.525 -12.316 7.931 1.00 95.75 75 HIS A CA 1
ATOM 607 C C . HIS A 1 75 ? 0.766 -12.569 6.620 1.00 95.75 75 HIS A C 1
ATOM 609 O O . HIS A 1 75 ? 0.757 -13.692 6.115 1.00 95.75 75 HIS A O 1
ATOM 615 N N . LEU A 1 76 ? 0.177 -11.527 6.024 1.00 97.06 76 LEU A N 1
ATOM 616 C CA . LEU A 1 76 ? -0.718 -11.680 4.868 1.00 97.06 76 LEU A CA 1
ATOM 617 C C . LEU A 1 76 ? -0.055 -12.325 3.634 1.00 97.06 76 LEU A C 1
ATOM 619 O O . LEU A 1 76 ? -0.656 -13.244 3.088 1.00 97.06 76 LEU A O 1
ATOM 623 N N . PRO A 1 77 ? 1.166 -11.954 3.196 1.00 96.19 77 PRO A N 1
ATOM 624 C CA . PRO A 1 77 ? 1.830 -12.620 2.073 1.00 96.19 77 PRO A CA 1
ATOM 625 C C . PRO A 1 77 ? 2.193 -14.086 2.344 1.00 96.19 77 PRO A C 1
ATOM 627 O O . PRO A 1 77 ? 2.384 -14.844 1.399 1.00 96.19 77 PRO A O 1
ATOM 630 N N . GLN A 1 78 ? 2.319 -14.494 3.613 1.00 95.06 78 GLN A N 1
ATOM 631 C CA . GLN A 1 78 ? 2.588 -15.889 3.979 1.00 95.06 78 GLN A CA 1
ATOM 632 C C . GLN A 1 78 ? 1.303 -16.719 3.977 1.00 95.06 78 GLN A C 1
ATOM 634 O O . GLN A 1 78 ? 1.296 -17.832 3.461 1.00 95.06 78 GLN A O 1
ATOM 639 N N . ALA A 1 79 ? 0.219 -16.167 4.529 1.00 96.81 79 ALA A N 1
ATOM 640 C CA . ALA A 1 79 ? -1.089 -16.816 4.557 1.00 96.81 79 ALA A CA 1
ATOM 641 C C . ALA A 1 79 ? -1.769 -16.834 3.174 1.00 96.81 79 ALA A C 1
ATOM 643 O O . ALA A 1 79 ? -2.477 -17.781 2.842 1.00 96.81 79 ALA A O 1
ATOM 644 N N . PHE A 1 80 ? -1.522 -15.807 2.355 1.00 97.56 80 PHE A N 1
ATOM 645 C CA . PHE A 1 80 ? -2.152 -15.585 1.052 1.00 97.56 80 PHE A CA 1
ATOM 646 C C . PHE A 1 80 ? -1.085 -15.244 -0.015 1.00 97.56 80 PHE A C 1
ATOM 648 O O . PHE A 1 80 ? -0.998 -14.107 -0.486 1.00 97.56 80 PHE A O 1
ATOM 655 N N . PRO A 1 81 ? -0.240 -16.208 -0.426 1.00 96.88 81 PRO A N 1
ATOM 656 C CA . PRO A 1 81 ? 0.917 -15.953 -1.296 1.00 96.88 81 PRO A CA 1
ATOM 657 C C . PRO A 1 81 ? 0.568 -15.474 -2.714 1.00 96.88 81 PRO A C 1
ATOM 659 O O . PRO A 1 81 ? 1.422 -14.911 -3.410 1.00 96.88 81 PRO A O 1
ATOM 662 N N . ASP A 1 82 ? -0.675 -15.667 -3.152 1.00 97.19 82 ASP A N 1
ATOM 663 C CA . ASP A 1 82 ? -1.144 -15.223 -4.467 1.00 97.19 82 ASP A CA 1
ATOM 664 C C . ASP A 1 82 ? -1.347 -13.705 -4.538 1.00 97.19 82 ASP A C 1
ATOM 666 O O . ASP A 1 82 ? -1.180 -13.111 -5.604 1.00 97.19 82 ASP A O 1
ATOM 670 N N . VAL A 1 83 ? -1.616 -13.052 -3.399 1.00 97.94 83 VAL A N 1
ATOM 671 C CA . VAL A 1 83 ? -1.793 -11.592 -3.341 1.00 97.94 83 VAL A CA 1
ATOM 672 C C . VAL A 1 83 ? -0.492 -10.838 -3.071 1.00 97.94 83 VAL A C 1
ATOM 674 O O . VAL A 1 83 ? -0.487 -9.607 -3.092 1.00 97.94 83 VAL A O 1
ATOM 677 N N . ALA A 1 84 ? 0.615 -11.538 -2.814 1.00 98.12 84 ALA A N 1
ATOM 678 C CA . ALA A 1 84 ? 1.909 -10.920 -2.553 1.00 98.12 84 ALA A CA 1
ATOM 679 C C . ALA A 1 84 ? 2.381 -10.072 -3.747 1.00 98.12 84 ALA A C 1
ATOM 681 O O . ALA A 1 84 ? 2.193 -10.437 -4.916 1.00 98.12 84 ALA A O 1
ATOM 682 N N . LYS A 1 85 ? 3.064 -8.952 -3.471 1.00 97.75 85 LYS A N 1
ATOM 683 C CA . LYS A 1 85 ? 3.853 -8.284 -4.516 1.00 97.75 85 LYS A CA 1
ATOM 684 C C . LYS A 1 85 ? 4.901 -9.256 -5.052 1.00 97.75 85 LYS A C 1
ATOM 686 O O . LYS A 1 85 ? 5.450 -10.049 -4.292 1.00 97.75 85 LYS A O 1
ATOM 691 N N . ARG A 1 86 ? 5.208 -9.173 -6.346 1.00 97.62 86 ARG A N 1
ATOM 692 C CA . ARG A 1 86 ? 6.278 -9.964 -6.967 1.00 97.62 86 ARG A CA 1
ATOM 693 C C . ARG A 1 86 ? 7.209 -9.063 -7.747 1.00 97.62 86 ARG A C 1
ATOM 695 O O . ARG A 1 86 ? 6.713 -8.228 -8.496 1.00 97.62 86 ARG A O 1
ATOM 702 N N . ASP A 1 87 ? 8.511 -9.224 -7.575 1.00 96.69 87 ASP A N 1
ATOM 703 C CA . ASP A 1 87 ? 9.496 -8.475 -8.355 1.00 96.69 87 ASP A CA 1
ATOM 704 C C . ASP A 1 87 ? 9.530 -8.940 -9.827 1.00 96.69 87 ASP A C 1
ATOM 706 O O . ASP A 1 87 ? 8.773 -9.822 -10.256 1.00 96.69 87 ASP A O 1
ATOM 710 N N . CYS A 1 88 ? 10.411 -8.340 -10.631 1.00 96.88 88 CYS A N 1
ATOM 711 C CA . CYS A 1 88 ? 10.552 -8.696 -12.045 1.00 96.88 88 CYS A CA 1
ATOM 712 C C . CYS A 1 88 ? 11.055 -10.137 -12.271 1.00 96.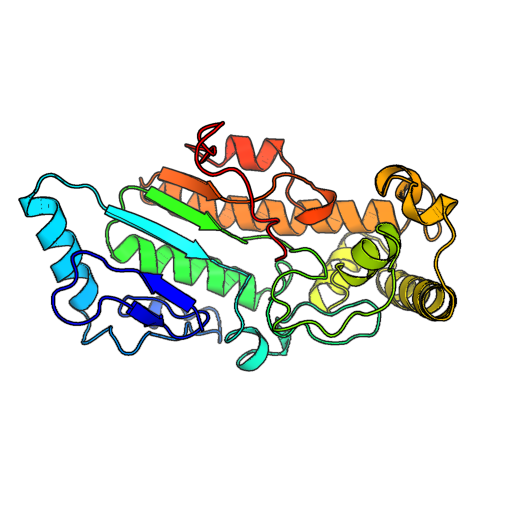88 88 CYS A C 1
ATOM 714 O O . CYS A 1 88 ? 10.754 -10.729 -13.310 1.00 96.88 88 CYS A O 1
ATOM 716 N N . PHE A 1 89 ? 11.735 -10.731 -11.287 1.00 97.06 89 PHE A N 1
ATOM 717 C CA . PHE A 1 89 ? 12.211 -12.116 -11.299 1.00 97.06 89 PHE A CA 1
ATOM 718 C C . PHE A 1 89 ? 11.131 -13.114 -10.844 1.00 97.06 89 PHE A C 1
ATOM 720 O O . PHE A 1 89 ? 11.323 -14.327 -10.924 1.00 97.06 89 PHE A O 1
ATOM 727 N N . GLY A 1 90 ? 9.969 -12.621 -10.405 1.00 95.31 90 GLY A N 1
ATOM 728 C CA . GLY A 1 90 ? 8.841 -13.419 -9.931 1.00 95.31 90 GLY A CA 1
ATOM 729 C C . GLY A 1 90 ? 8.904 -13.790 -8.447 1.00 95.31 90 GLY A C 1
ATOM 730 O O . GLY A 1 90 ? 8.026 -14.530 -7.982 1.00 95.31 90 GLY A O 1
ATOM 731 N N . GLN A 1 91 ? 9.886 -13.277 -7.700 1.00 95.62 91 GLN A N 1
ATOM 732 C CA . GLN A 1 91 ? 10.039 -13.555 -6.275 1.00 95.62 91 GLN A CA 1
ATOM 733 C C . GLN A 1 91 ? 8.949 -12.839 -5.472 1.00 95.62 91 GLN A C 1
ATOM 735 O O . GLN A 1 91 ? 8.729 -11.642 -5.678 1.00 95.62 91 GLN A O 1
ATOM 740 N N . PRO A 1 92 ? 8.238 -13.541 -4.570 1.00 95.94 92 PRO A N 1
ATOM 741 C CA . PRO A 1 92 ? 7.233 -12.917 -3.724 1.00 9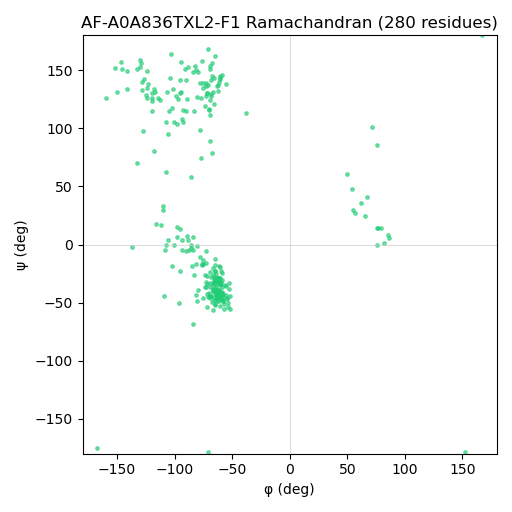5.94 92 PRO A CA 1
ATOM 742 C C . PRO A 1 92 ? 7.884 -12.062 -2.632 1.00 95.94 92 PRO A C 1
ATOM 744 O O . PRO A 1 92 ? 8.819 -12.486 -1.953 1.00 95.94 92 PRO A O 1
ATOM 747 N N . CYS A 1 93 ? 7.336 -10.871 -2.409 1.00 95.25 93 CYS A N 1
ATOM 748 C CA . CYS A 1 93 ? 7.643 -10.066 -1.239 1.00 95.25 93 CYS A CA 1
ATOM 749 C C . CYS A 1 93 ? 6.997 -10.696 0.000 1.00 95.25 93 CYS A C 1
ATOM 751 O O . CYS A 1 93 ? 5.800 -10.972 0.015 1.00 95.25 93 CYS A O 1
ATOM 753 N N . LEU A 1 94 ? 7.775 -10.870 1.068 1.00 94.75 94 LEU A N 1
ATOM 754 C CA . LEU A 1 94 ? 7.312 -11.490 2.317 1.00 94.75 94 LEU A CA 1
ATOM 755 C C . LEU A 1 94 ? 6.727 -10.488 3.324 1.00 94.75 94 LEU A C 1
ATOM 757 O O . LEU A 1 94 ? 6.478 -10.851 4.471 1.00 94.75 94 LEU A O 1
ATOM 761 N N . ALA A 1 95 ? 6.567 -9.230 2.915 1.00 95.44 95 ALA A N 1
ATOM 762 C CA . ALA A 1 95 ? 6.118 -8.136 3.771 1.00 95.44 95 ALA A CA 1
ATOM 763 C C . ALA A 1 95 ? 5.086 -7.220 3.098 1.00 95.44 95 ALA A C 1
ATOM 765 O O . ALA A 1 95 ? 4.652 -6.248 3.710 1.00 95.44 95 ALA A O 1
ATOM 766 N N . GLN A 1 96 ? 4.738 -7.472 1.830 1.00 96.69 96 GLN A N 1
ATOM 767 C CA . GLN A 1 96 ? 3.879 -6.579 1.059 1.00 96.69 96 GLN A CA 1
ATOM 768 C C . GLN A 1 96 ? 2.899 -7.348 0.172 1.00 96.69 96 GLN A C 1
ATOM 770 O O . GLN A 1 96 ? 3.296 -8.256 -0.566 1.00 96.69 96 GLN A O 1
ATOM 775 N N . ILE A 1 97 ? 1.633 -6.933 0.188 1.00 98.00 97 ILE A N 1
ATOM 776 C CA . ILE A 1 97 ? 0.596 -7.420 -0.735 1.00 98.00 97 ILE A CA 1
ATOM 777 C C . ILE A 1 97 ? 0.300 -6.390 -1.832 1.00 98.00 97 ILE A C 1
ATOM 779 O O . ILE A 1 97 ? 0.723 -5.238 -1.768 1.00 98.00 97 ILE A O 1
ATOM 783 N N . CYS A 1 98 ? -0.355 -6.830 -2.902 1.00 98.44 98 CYS A N 1
ATOM 784 C CA . CYS A 1 98 ? -0.499 -6.075 -4.137 1.00 98.44 98 CYS A CA 1
ATOM 785 C C . CYS A 1 98 ? -1.840 -5.312 -4.218 1.00 98.44 98 CYS A C 1
ATOM 787 O O . CYS A 1 98 ? -2.890 -5.955 -4.216 1.00 98.44 98 CYS A O 1
ATOM 789 N N . PRO A 1 99 ? -1.837 -3.980 -4.447 1.00 98.31 99 PRO A N 1
ATOM 790 C CA . PRO A 1 99 ? -3.055 -3.198 -4.704 1.00 98.31 99 PRO A CA 1
ATOM 791 C C . PRO A 1 99 ? -3.879 -3.599 -5.931 1.00 98.31 99 PRO A C 1
ATOM 793 O O . PRO A 1 99 ? -5.055 -3.242 -6.036 1.00 98.31 99 PRO A O 1
ATOM 796 N N . ALA A 1 100 ? -3.274 -4.315 -6.881 1.00 98.44 100 ALA A N 1
ATOM 797 C CA . ALA A 1 100 ? -3.975 -4.832 -8.051 1.00 98.44 100 ALA A CA 1
ATOM 798 C C . ALA A 1 100 ? -4.735 -6.137 -7.765 1.00 98.44 100 ALA A C 1
ATOM 800 O O . ALA A 1 100 ? -5.578 -6.523 -8.574 1.00 98.44 100 ALA A O 1
ATOM 801 N N . ALA A 1 101 ? -4.429 -6.841 -6.668 1.00 98.50 101 ALA A N 1
ATOM 802 C CA . ALA A 1 101 ? -5.027 -8.137 -6.367 1.00 98.50 101 ALA A CA 1
ATOM 803 C C . ALA A 1 101 ? -6.488 -7.967 -5.906 1.00 98.50 101 ALA A C 1
ATOM 805 O O . ALA A 1 101 ? -6.713 -7.317 -4.884 1.00 98.50 101 ALA A O 1
ATOM 806 N N . PRO A 1 102 ? -7.488 -8.543 -6.606 1.00 98.38 102 PRO A N 1
ATOM 807 C CA . PRO A 1 102 ? -8.901 -8.365 -6.258 1.00 98.38 102 PRO A CA 1
ATOM 808 C C . PRO A 1 102 ? -9.229 -8.744 -4.808 1.00 98.38 102 PRO A C 1
ATOM 810 O O . PRO A 1 102 ? -9.869 -7.960 -4.110 1.00 98.38 102 PRO A O 1
ATOM 813 N N . GLU A 1 103 ? -8.693 -9.873 -4.338 1.00 98.31 103 GLU A N 1
ATOM 814 C CA . GLU A 1 103 ? -8.819 -10.338 -2.951 1.00 98.31 103 GLU A CA 1
ATOM 815 C C . GLU A 1 103 ? -8.273 -9.309 -1.949 1.00 98.31 103 GLU A C 1
ATOM 817 O O . GLU A 1 103 ? -8.950 -8.954 -0.988 1.00 98.31 103 GLU A O 1
ATOM 822 N N . ALA A 1 104 ? -7.092 -8.733 -2.210 1.00 98.50 104 ALA A N 1
ATOM 823 C CA . ALA A 1 104 ? -6.499 -7.718 -1.334 1.00 98.50 104 ALA A CA 1
ATOM 824 C C . ALA A 1 104 ? -7.322 -6.422 -1.289 1.00 98.50 104 ALA A C 1
ATOM 826 O O . ALA A 1 104 ? -7.360 -5.743 -0.257 1.00 98.50 104 ALA A O 1
ATOM 827 N N . ARG A 1 105 ? -7.989 -6.058 -2.392 1.00 98.81 105 ARG A N 1
ATOM 828 C CA . ARG A 1 105 ? -8.879 -4.886 -2.447 1.00 98.81 105 ARG A CA 1
ATOM 829 C C . ARG A 1 105 ? -10.163 -5.129 -1.655 1.00 98.81 105 ARG A C 1
ATOM 831 O O . ARG A 1 105 ? -10.567 -4.275 -0.870 1.00 98.81 105 ARG A O 1
ATOM 838 N N . GLN A 1 106 ? -10.776 -6.302 -1.819 1.00 98.75 106 GLN A N 1
ATOM 839 C CA . GLN A 1 106 ? -11.950 -6.714 -1.043 1.00 98.75 106 GLN A CA 1
ATOM 840 C C . GLN A 1 106 ? -11.622 -6.799 0.452 1.00 98.75 106 GLN A C 1
ATOM 842 O O . GLN A 1 106 ? -12.393 -6.302 1.270 1.00 98.75 106 GLN A O 1
ATOM 847 N N . TYR A 1 107 ? -10.453 -7.341 0.796 1.00 98.69 107 TYR A N 1
ATOM 848 C CA . TYR A 1 107 ? -9.930 -7.369 2.158 1.00 98.69 107 TYR A CA 1
ATOM 849 C C . TYR A 1 107 ? -9.759 -5.971 2.751 1.00 98.69 107 TYR A C 1
ATOM 851 O O . TYR A 1 107 ? -10.200 -5.745 3.873 1.00 98.69 107 TYR A O 1
ATOM 859 N N . ALA A 1 108 ? -9.168 -5.024 2.011 1.00 98.75 108 ALA A N 1
ATOM 860 C CA . ALA A 1 108 ? -9.001 -3.654 2.491 1.00 98.75 108 ALA A CA 1
ATOM 861 C C . ALA A 1 108 ? -10.357 -3.030 2.847 1.00 98.75 108 ALA A C 1
ATOM 863 O O . ALA A 1 108 ? -10.529 -2.553 3.962 1.00 98.75 108 ALA A O 1
ATOM 864 N N . VAL A 1 109 ? -11.348 -3.134 1.956 1.00 98.81 109 VAL A N 1
ATOM 865 C CA . VAL A 1 109 ? -12.708 -2.629 2.207 1.00 98.81 109 VAL A CA 1
ATOM 866 C C . VAL A 1 109 ? -13.380 -3.336 3.391 1.00 98.81 109 VAL A C 1
ATOM 868 O O . VAL A 1 109 ? -14.022 -2.677 4.209 1.00 98.81 109 VAL A O 1
ATOM 871 N N . ALA A 1 110 ? -13.251 -4.661 3.500 1.00 98.75 110 ALA A N 1
ATOM 872 C CA . ALA A 1 110 ? -13.817 -5.430 4.609 1.00 98.75 110 ALA A CA 1
ATOM 873 C C . ALA A 1 110 ? -13.195 -5.023 5.953 1.00 98.75 110 ALA A C 1
ATOM 875 O O . ALA A 1 110 ? -13.924 -4.725 6.896 1.00 98.75 110 ALA A O 1
ATOM 876 N N . LEU A 1 111 ? -11.864 -4.908 6.006 1.00 98.62 111 LEU A N 1
ATOM 877 C CA . LEU A 1 111 ? -11.131 -4.443 7.180 1.00 98.62 111 LEU A CA 1
ATOM 878 C C . LEU A 1 111 ? -11.545 -3.023 7.579 1.00 98.62 111 LEU A C 1
ATOM 880 O O . LEU A 1 111 ? -11.769 -2.762 8.757 1.00 98.62 111 LEU A O 1
ATOM 884 N N . THR A 1 112 ? -11.703 -2.116 6.612 1.00 98.75 112 THR A N 1
ATOM 885 C CA . THR A 1 112 ? -12.193 -0.756 6.870 1.00 98.75 112 THR A CA 1
ATOM 886 C C . THR A 1 112 ? -13.586 -0.768 7.492 1.00 98.75 112 THR A C 1
ATOM 888 O O . THR A 1 112 ? -13.807 -0.103 8.502 1.00 98.75 112 THR A O 1
ATOM 891 N N . ARG A 1 113 ? -14.522 -1.555 6.946 1.00 98.62 113 ARG A N 1
ATOM 892 C CA . ARG A 1 113 ? -15.874 -1.694 7.516 1.00 98.62 113 ARG A CA 1
ATOM 893 C C . ARG A 1 113 ? -15.850 -2.264 8.928 1.00 98.62 113 ARG A C 1
ATOM 895 O O . ARG A 1 113 ? -16.616 -1.813 9.774 1.00 98.62 113 ARG A O 1
ATOM 902 N N . ASP A 1 114 ? -14.972 -3.222 9.192 1.00 98.00 114 ASP A N 1
ATOM 903 C CA . ASP A 1 114 ? -14.886 -3.849 10.507 1.00 98.00 114 ASP A CA 1
ATOM 904 C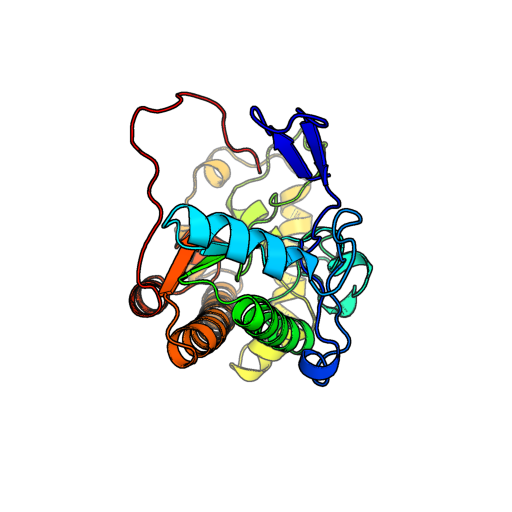 C . ASP A 1 114 ? -14.279 -2.913 11.562 1.00 98.00 114 ASP A C 1
ATOM 906 O O . ASP A 1 114 ? -14.732 -2.868 12.707 1.00 98.00 114 ASP A O 1
ATOM 910 N N . MET A 1 115 ? -13.329 -2.064 11.156 1.00 97.69 115 MET A N 1
ATOM 911 C CA . MET A 1 115 ? -12.851 -0.960 11.991 1.00 97.69 115 MET A CA 1
ATOM 912 C C . MET A 1 115 ? -13.945 0.073 12.266 1.00 97.69 115 MET A C 1
ATOM 914 O O . MET A 1 115 ? -14.082 0.519 13.402 1.00 97.69 115 MET A O 1
ATOM 918 N N . LEU A 1 116 ? -14.752 0.435 11.263 1.00 98.00 116 LEU A N 1
ATOM 919 C CA . LEU A 1 116 ? -15.856 1.387 11.429 1.00 98.00 116 LEU A CA 1
ATOM 920 C C . LEU A 1 116 ? -16.911 0.892 12.430 1.00 98.00 116 LEU A C 1
ATOM 922 O O . LEU A 1 116 ? -17.473 1.702 13.165 1.00 98.00 116 LEU A O 1
ATOM 926 N N . ARG A 1 117 ? -17.126 -0.428 12.549 1.00 96.06 117 ARG A N 1
ATOM 927 C CA . ARG A 1 117 ? -17.995 -1.013 13.593 1.00 96.06 117 ARG A CA 1
ATOM 928 C C . ARG A 1 117 ? -17.536 -0.687 15.016 1.00 96.06 117 ARG A C 1
ATOM 930 O O . ARG A 1 117 ? -18.360 -0.703 15.925 1.00 96.06 117 ARG A O 1
ATOM 937 N N . GLN A 1 118 ? -16.257 -0.365 15.210 1.00 94.19 118 GLN A N 1
ATOM 938 C CA . GLN A 1 118 ? -15.704 0.035 16.508 1.00 94.19 118 GLN A CA 1
ATOM 939 C C . GLN A 1 118 ? -15.981 1.515 16.849 1.00 94.19 118 GLN A C 1
ATOM 941 O O . GLN A 1 118 ? -15.584 1.981 17.913 1.00 94.19 118 GLN A O 1
ATOM 946 N N . GLY A 1 119 ? -16.642 2.265 15.959 1.00 94.62 119 GLY A N 1
ATOM 947 C CA . GLY A 1 119 ? -17.019 3.668 16.156 1.00 94.62 119 GLY A CA 1
ATOM 948 C C . GLY A 1 119 ? -15.868 4.687 16.216 1.00 94.62 119 GLY A C 1
ATOM 949 O O . GLY A 1 119 ? -15.922 5.574 17.071 1.00 94.62 119 GLY A O 1
ATOM 950 N N . PRO A 1 120 ? -14.815 4.602 15.377 1.00 96.50 120 PRO A N 1
ATOM 951 C CA . PRO A 1 120 ? -13.789 5.636 15.330 1.00 96.50 120 PRO A CA 1
ATOM 952 C C . PRO A 1 120 ? -14.334 6.946 14.744 1.00 96.50 120 PRO A C 1
ATOM 954 O O . PRO A 1 120 ? -15.073 6.941 13.764 1.00 96.50 120 PRO A O 1
ATOM 957 N N . ALA A 1 121 ? -13.902 8.079 15.297 1.00 96.12 121 ALA A N 1
ATOM 958 C CA . ALA A 1 121 ? -14.139 9.401 14.715 1.00 96.12 121 ALA A CA 1
ATOM 959 C C . ALA A 1 121 ? -13.291 9.634 13.451 1.00 96.12 121 ALA A C 1
ATOM 961 O O . ALA A 1 121 ? -13.676 10.397 12.567 1.00 96.12 121 ALA A O 1
ATOM 962 N N . ALA A 1 122 ? -12.135 8.970 13.366 1.00 96.88 122 ALA A N 1
ATOM 963 C CA . ALA A 1 122 ? -11.233 9.033 12.227 1.00 96.88 122 ALA A CA 1
ATOM 964 C C . ALA A 1 122 ? -10.526 7.691 12.002 1.00 96.88 122 ALA A C 1
ATOM 966 O O . ALA A 1 122 ? -10.276 6.942 12.949 1.00 96.88 122 ALA A O 1
ATOM 967 N N . ILE A 1 123 ? -10.165 7.408 10.754 1.00 97.94 123 ILE A N 1
ATOM 968 C CA . ILE A 1 123 ? -9.293 6.294 10.392 1.00 97.94 123 ILE A CA 1
ATOM 969 C C . ILE A 1 123 ? -8.045 6.847 9.701 1.00 97.94 123 ILE A C 1
ATOM 971 O O . ILE A 1 123 ? -8.114 7.546 8.688 1.00 97.94 123 ILE A O 1
ATOM 975 N N . GLN A 1 124 ? -6.888 6.515 10.262 1.00 97.00 124 GLN A N 1
ATOM 976 C CA . GLN A 1 124 ? -5.576 6.790 9.703 1.00 97.00 124 GLN A CA 1
ATOM 977 C C . GLN A 1 124 ? -5.133 5.623 8.826 1.00 97.00 124 GLN A C 1
ATOM 979 O O . GLN A 1 124 ? -4.933 4.499 9.293 1.00 97.00 124 GLN A O 1
ATOM 984 N N . LEU A 1 125 ? -4.995 5.907 7.535 1.00 97.19 125 LEU A N 1
ATOM 985 C CA . LEU A 1 125 ? -4.552 4.970 6.518 1.00 97.19 125 LEU A CA 1
ATOM 986 C C . LEU A 1 125 ? -3.032 5.023 6.400 1.00 97.19 125 LEU A C 1
ATOM 988 O O . LEU A 1 125 ? -2.455 6.079 6.140 1.00 97.19 125 LEU A O 1
ATOM 992 N N . GLU A 1 126 ? -2.393 3.869 6.529 1.00 95.56 126 GLU A N 1
ATOM 993 C CA . GLU A 1 126 ? -0.976 3.684 6.252 1.00 95.56 126 GLU A CA 1
ATOM 994 C C . GLU A 1 126 ? -0.770 2.532 5.278 1.00 95.56 126 GLU A C 1
ATOM 996 O O . GLU A 1 126 ? -1.434 1.493 5.351 1.00 95.56 126 GLU A O 1
ATOM 1001 N N . SER A 1 127 ? 0.201 2.698 4.376 1.00 95.75 127 SER A N 1
ATOM 1002 C CA . SER A 1 127 ? 0.622 1.642 3.454 1.00 95.75 127 SER A CA 1
ATOM 1003 C C . SER A 1 127 ? -0.530 1.068 2.614 1.00 95.75 127 SER A C 1
ATOM 1005 O O . SER A 1 127 ? -0.499 -0.100 2.239 1.00 95.75 127 SER A O 1
ATOM 1007 N N . LEU A 1 128 ? -1.565 1.863 2.313 1.00 97.56 128 LEU A N 1
ATOM 1008 C CA . LEU A 1 128 ? -2.642 1.501 1.382 1.00 97.56 128 LEU A CA 1
ATOM 1009 C C . LEU A 1 128 ? -2.231 1.852 -0.056 1.00 97.56 128 LEU A C 1
ATOM 1011 O O . LEU A 1 128 ? -2.834 2.686 -0.727 1.00 97.56 128 LEU A O 1
ATOM 1015 N N . SER A 1 129 ? -1.116 1.280 -0.492 1.00 97.44 129 SER A N 1
ATOM 1016 C CA . SER A 1 129 ? -0.466 1.611 -1.757 1.00 97.44 129 SER A CA 1
ATOM 1017 C C . SER A 1 129 ? 0.600 0.570 -2.093 1.00 97.44 129 SER A C 1
ATOM 1019 O O . SER A 1 129 ? 0.746 -0.445 -1.408 1.00 97.44 129 SER A O 1
ATOM 1021 N N . TYR A 1 130 ? 1.346 0.787 -3.174 1.00 97.94 130 TYR A N 1
ATOM 1022 C CA . TYR A 1 130 ? 2.598 0.067 -3.356 1.00 97.94 130 TYR A CA 1
ATOM 1023 C C . TYR A 1 130 ? 3.683 0.657 -2.441 1.00 97.94 130 TYR A C 1
ATOM 1025 O O . TYR A 1 130 ? 3.608 1.810 -2.033 1.00 97.94 130 TYR A O 1
ATOM 1033 N N . LEU A 1 131 ? 4.720 -0.124 -2.145 1.00 95.81 131 LEU A N 1
ATOM 1034 C CA . LEU A 1 131 ? 5.824 0.289 -1.271 1.00 95.81 131 LEU A CA 1
ATOM 1035 C C . LEU A 1 131 ? 7.177 0.014 -1.949 1.00 95.81 131 LEU A C 1
ATOM 1037 O O . LEU A 1 131 ? 7.218 -0.802 -2.883 1.00 95.81 131 LEU A O 1
ATOM 1041 N N . PRO A 1 132 ? 8.269 0.684 -1.536 1.00 94.12 132 PRO A N 1
ATOM 1042 C CA . PRO A 1 132 ? 9.573 0.527 -2.174 1.00 94.12 132 PRO A CA 1
ATOM 1043 C C . PRO A 1 132 ? 10.200 -0.845 -1.885 1.00 94.12 132 PRO A C 1
ATOM 1045 O O . PRO A 1 132 ? 9.725 -1.609 -1.040 1.00 94.12 132 PRO A O 1
ATOM 1048 N N . PHE A 1 133 ? 11.270 -1.165 -2.617 1.00 92.81 133 PHE A N 1
ATOM 1049 C CA . PHE A 1 133 ? 11.956 -2.462 -2.579 1.00 92.81 133 PHE A CA 1
ATOM 1050 C C . PHE A 1 133 ? 12.374 -2.894 -1.171 1.00 92.81 133 PHE A C 1
ATOM 1052 O O . PHE A 1 133 ? 12.048 -4.001 -0.752 1.00 92.81 133 PHE A O 1
ATOM 1059 N N . ARG A 1 134 ? 13.049 -2.008 -0.432 1.00 91.38 134 ARG A N 1
ATOM 1060 C CA . ARG A 1 134 ? 13.599 -2.320 0.896 1.00 91.38 134 ARG A CA 1
ATOM 1061 C C . ARG A 1 134 ? 12.547 -2.368 2.005 1.00 91.38 134 ARG A C 1
ATOM 1063 O O . ARG A 1 134 ? 12.826 -2.895 3.084 1.00 91.38 134 ARG A O 1
ATOM 1070 N N . TYR A 1 135 ? 11.338 -1.873 1.739 1.00 92.06 135 TYR A N 1
ATOM 1071 C CA . TYR A 1 135 ? 10.328 -1.704 2.772 1.00 92.06 135 TYR A CA 1
ATOM 1072 C C . TYR A 1 135 ? 9.863 -3.052 3.327 1.00 92.06 135 TYR A C 1
ATOM 1074 O O . TYR A 1 135 ? 9.361 -3.917 2.603 1.00 92.06 135 TYR A O 1
ATOM 1082 N N . GLY A 1 136 ? 10.038 -3.244 4.633 1.00 85.38 136 GLY A N 1
ATOM 1083 C CA . GLY A 1 136 ? 9.709 -4.494 5.315 1.00 85.38 136 GLY A CA 1
ATOM 1084 C C . GLY A 1 136 ? 10.806 -5.563 5.290 1.00 85.38 136 GLY A C 1
ATOM 1085 O O . GLY A 1 136 ? 10.560 -6.686 5.746 1.00 85.38 136 GLY A O 1
ATOM 1086 N N . PHE A 1 137 ? 12.017 -5.248 4.814 1.00 91.38 137 PHE A N 1
ATOM 1087 C CA . PHE A 1 137 ? 13.177 -6.123 4.994 1.00 91.38 137 PHE A CA 1
ATOM 1088 C C . PHE A 1 137 ? 13.504 -6.286 6.481 1.00 91.38 137 PHE A C 1
ATOM 1090 O O . PHE A 1 137 ? 13.619 -5.318 7.227 1.00 91.38 137 PHE A O 1
ATOM 1097 N N . ARG A 1 138 ? 13.707 -7.535 6.914 1.00 86.94 138 ARG A N 1
ATOM 1098 C CA . ARG A 1 138 ? 14.150 -7.853 8.278 1.00 86.94 138 ARG A CA 1
ATOM 1099 C C . ARG A 1 138 ? 15.632 -8.179 8.267 1.00 86.94 138 ARG A C 1
ATOM 1101 O O . ARG A 1 138 ? 16.032 -9.175 7.670 1.00 86.94 138 ARG A O 1
ATOM 1108 N N . ASN A 1 139 ? 16.432 -7.378 8.971 1.00 87.50 139 ASN A N 1
ATOM 1109 C CA . ASN A 1 139 ? 17.879 -7.568 9.098 1.00 87.50 139 ASN A CA 1
ATOM 1110 C C . ASN A 1 139 ? 18.558 -7.782 7.725 1.00 87.50 139 ASN A C 1
ATOM 1112 O O . ASN A 1 139 ? 19.095 -8.873 7.505 1.00 87.50 139 ASN A O 1
ATOM 1116 N N . PRO A 1 140 ? 18.495 -6.823 6.784 1.00 90.88 140 PRO A N 1
ATOM 1117 C CA . PRO A 1 140 ? 19.024 -7.007 5.430 1.00 90.88 140 PRO A CA 1
ATOM 1118 C C . PRO A 1 140 ? 20.539 -7.279 5.431 1.00 90.88 140 PRO A C 1
ATOM 1120 O O . PRO A 1 140 ? 21.281 -6.672 6.197 1.00 90.88 140 PRO A O 1
ATOM 1123 N N . LYS A 1 141 ? 21.007 -8.204 4.577 1.00 94.25 141 LYS A N 1
ATOM 1124 C CA . LYS A 1 141 ? 22.441 -8.510 4.352 1.00 94.25 141 LYS A CA 1
ATOM 1125 C C . LYS A 1 141 ? 22.849 -7.973 2.983 1.00 94.25 141 LYS A C 1
ATOM 1127 O O . LYS A 1 141 ? 23.171 -8.733 2.077 1.00 94.25 141 LYS A O 1
ATOM 1132 N N . ILE A 1 142 ? 22.751 -6.659 2.825 1.00 91.50 142 ILE A N 1
ATOM 1133 C CA . ILE A 1 142 ? 23.106 -5.968 1.585 1.00 91.50 142 ILE A CA 1
ATOM 1134 C C . ILE A 1 142 ? 24.414 -5.234 1.862 1.00 91.50 142 ILE A C 1
ATOM 1136 O O . ILE A 1 142 ? 24.422 -4.266 2.614 1.00 91.50 142 ILE A O 1
ATOM 1140 N N . LEU A 1 143 ? 25.513 -5.766 1.325 1.00 91.81 143 LEU A N 1
ATOM 1141 C CA . LEU A 1 143 ? 26.880 -5.263 1.530 1.00 91.81 143 LEU A CA 1
ATOM 1142 C C . LEU A 1 143 ? 27.474 -4.660 0.249 1.00 91.81 143 LEU A C 1
ATOM 1144 O O . LEU A 1 143 ? 28.686 -4.523 0.137 1.00 91.81 143 LEU A O 1
ATOM 1148 N N . VAL A 1 144 ? 26.612 -4.355 -0.719 1.00 92.69 144 VAL A N 1
ATOM 1149 C CA . VAL A 1 144 ? 26.957 -3.750 -2.005 1.00 92.69 144 VAL A CA 1
ATOM 1150 C C . VAL A 1 144 ? 26.041 -2.564 -2.253 1.00 92.69 144 VAL A C 1
ATOM 1152 O O . VAL A 1 144 ? 24.901 -2.543 -1.769 1.00 92.69 144 VAL A O 1
ATOM 1155 N N . ASP A 1 145 ? 26.536 -1.601 -3.017 1.00 93.88 145 ASP A N 1
ATOM 1156 C CA . ASP A 1 145 ? 25.713 -0.507 -3.504 1.00 93.88 145 ASP A CA 1
ATOM 1157 C C . ASP A 1 145 ? 24.775 -1.013 -4.600 1.00 93.88 145 ASP A C 1
ATOM 1159 O O . ASP A 1 145 ? 25.144 -1.817 -5.455 1.00 93.88 145 ASP A O 1
ATOM 1163 N N . ILE A 1 146 ? 23.533 -0.542 -4.556 1.00 95.56 146 ILE A N 1
ATOM 1164 C CA . ILE A 1 146 ? 22.523 -0.804 -5.577 1.00 95.56 146 ILE A CA 1
ATOM 1165 C C . ILE A 1 146 ? 22.052 0.562 -6.052 1.00 95.56 146 ILE A C 1
ATOM 1167 O O . ILE A 1 146 ? 21.653 1.385 -5.225 1.00 95.56 146 ILE A O 1
ATOM 1171 N N . ALA A 1 147 ? 22.102 0.811 -7.361 1.00 97.06 147 ALA A N 1
ATOM 1172 C CA . ALA A 1 147 ? 21.693 2.105 -7.891 1.00 97.06 147 ALA A CA 1
ATOM 1173 C C . ALA A 1 147 ? 20.212 2.384 -7.563 1.00 97.06 147 ALA A C 1
ATOM 1175 O O . ALA A 1 147 ? 19.391 1.462 -7.659 1.00 97.06 147 ALA A O 1
ATOM 1176 N N . PRO A 1 148 ? 19.828 3.637 -7.244 1.00 96.50 148 PRO A N 1
ATOM 1177 C CA . PRO A 1 148 ? 18.445 3.980 -6.898 1.00 96.50 148 PRO A CA 1
ATOM 1178 C C . PRO A 1 148 ? 17.422 3.521 -7.945 1.00 96.50 148 PRO A C 1
ATOM 1180 O O . PRO A 1 148 ? 16.356 3.007 -7.604 1.00 96.50 148 PRO A O 1
ATOM 1183 N N . TYR A 1 149 ? 17.769 3.624 -9.230 1.00 97.44 149 TYR A N 1
ATOM 1184 C CA . TYR A 1 149 ? 16.923 3.150 -10.324 1.00 97.44 149 TYR A CA 1
ATOM 1185 C C . TYR A 1 149 ? 16.755 1.623 -10.341 1.00 97.44 149 TYR A C 1
ATOM 1187 O O . TYR A 1 149 ? 15.673 1.116 -10.639 1.00 97.44 149 TYR A O 1
ATOM 1195 N N . HIS A 1 150 ? 17.788 0.863 -9.970 1.00 97.38 150 HIS A N 1
ATOM 1196 C CA . HIS A 1 150 ? 17.692 -0.595 -9.877 1.00 97.38 150 HIS A CA 1
ATOM 1197 C C . HIS A 1 150 ? 16.811 -1.023 -8.700 1.00 97.38 150 HIS A C 1
ATOM 1199 O O . HIS A 1 150 ? 15.963 -1.901 -8.866 1.00 97.38 150 HIS A O 1
ATOM 1205 N N . GLU A 1 151 ? 16.941 -0.369 -7.539 1.00 96.44 151 GLU A N 1
ATOM 1206 C CA . GLU A 1 151 ? 16.031 -0.587 -6.404 1.00 96.44 151 GLU A CA 1
ATOM 1207 C C . GLU A 1 151 ? 14.590 -0.230 -6.755 1.00 96.44 151 GLU A C 1
ATOM 1209 O O . GLU A 1 151 ? 13.665 -0.967 -6.415 1.00 96.44 151 GLU A O 1
ATOM 1214 N N . PHE A 1 152 ? 14.390 0.872 -7.476 1.00 97.62 152 PHE A N 1
ATOM 1215 C CA . PHE A 1 152 ? 13.081 1.270 -7.968 1.00 97.62 152 PHE A CA 1
ATOM 1216 C C . PHE A 1 152 ? 12.448 0.176 -8.835 1.00 97.62 152 PHE A C 1
ATOM 1218 O O . PHE A 1 152 ? 11.333 -0.259 -8.543 1.00 97.62 152 PHE A O 1
ATOM 1225 N N . LEU A 1 153 ? 13.173 -0.332 -9.839 1.00 97.94 153 LEU A N 1
ATOM 1226 C CA . LEU A 1 153 ? 12.691 -1.401 -10.719 1.00 97.94 153 LEU A CA 1
ATOM 1227 C C . LEU A 1 153 ? 12.400 -2.705 -9.958 1.00 97.94 153 LEU A C 1
ATOM 1229 O O . LEU A 1 153 ? 11.369 -3.334 -10.206 1.00 97.94 153 LEU A O 1
ATOM 1233 N N . MET A 1 154 ? 13.257 -3.098 -9.007 1.00 96.44 154 MET A N 1
ATOM 1234 C CA . MET A 1 154 ? 13.011 -4.259 -8.135 1.00 96.44 154 MET A CA 1
ATOM 1235 C C . MET A 1 154 ? 11.820 -4.045 -7.188 1.00 96.44 154 MET A C 1
ATOM 1237 O O . MET A 1 154 ? 11.165 -5.004 -6.784 1.00 96.44 154 MET A O 1
ATOM 1241 N N . GLY A 1 155 ? 11.511 -2.793 -6.846 1.00 96.31 155 GLY A N 1
ATOM 1242 C CA . GLY A 1 155 ? 10.366 -2.414 -6.021 1.00 96.31 155 GLY A CA 1
ATOM 1243 C C . GLY A 1 155 ? 9.021 -2.454 -6.753 1.00 96.31 155 GLY A C 1
ATOM 1244 O O . GLY A 1 155 ? 7.971 -2.475 -6.096 1.00 96.31 155 GLY A O 1
ATOM 1245 N N . LEU A 1 156 ? 9.017 -2.487 -8.089 1.00 97.50 156 LEU A N 1
ATOM 1246 C CA . LEU A 1 156 ? 7.798 -2.619 -8.886 1.00 97.50 156 LEU A CA 1
ATOM 1247 C C . LEU A 1 156 ? 7.173 -4.012 -8.732 1.00 97.50 156 LEU A C 1
ATOM 1249 O O . LEU A 1 156 ? 7.837 -4.998 -8.425 1.00 97.50 156 LEU A O 1
ATOM 1253 N N . CYS A 1 157 ? 5.856 -4.091 -8.937 1.00 97.94 157 CYS A N 1
ATOM 1254 C CA . CYS A 1 157 ? 5.111 -5.338 -8.805 1.00 97.94 157 CYS A CA 1
ATOM 1255 C C . CYS A 1 157 ? 4.738 -5.906 -10.176 1.00 97.94 157 CYS A C 1
ATOM 1257 O O . CYS A 1 157 ? 3.903 -5.340 -10.871 1.00 97.94 157 CYS A O 1
ATOM 1259 N N . PHE A 1 158 ? 5.282 -7.068 -10.518 1.00 97.44 158 PHE A N 1
ATOM 1260 C CA . PHE A 1 158 ? 4.998 -7.828 -11.733 1.00 97.44 158 PHE A CA 1
ATOM 1261 C C . PHE A 1 158 ? 4.212 -9.118 -11.438 1.00 97.44 158 PHE A C 1
ATOM 1263 O O . PHE A 1 158 ? 4.352 -10.122 -12.140 1.00 97.44 158 PHE A O 1
ATOM 1270 N N . CYS A 1 159 ? 3.391 -9.121 -10.380 1.00 97.81 159 CYS A N 1
ATOM 1271 C CA . CYS A 1 159 ? 2.481 -10.234 -10.101 1.00 97.81 159 CYS A CA 1
ATOM 1272 C C . CYS A 1 159 ? 1.413 -10.368 -11.211 1.00 97.81 159 CYS A C 1
ATOM 1274 O O . CYS A 1 159 ? 1.170 -9.402 -11.946 1.00 97.81 159 CYS A O 1
ATOM 1276 N N . PRO A 1 160 ? 0.721 -11.520 -11.322 1.00 96.69 160 PRO A N 1
ATOM 1277 C CA . PRO A 1 160 ? -0.291 -11.737 -12.359 1.00 96.69 160 PRO A CA 1
ATOM 1278 C C . PRO A 1 160 ? -1.366 -10.643 -12.425 1.00 96.69 160 PRO A C 1
ATOM 1280 O O . PRO A 1 160 ? -1.827 -10.301 -13.510 1.00 96.69 160 PRO A O 1
ATOM 1283 N N . HIS A 1 161 ? -1.730 -10.043 -11.288 1.00 97.81 161 HIS A N 1
ATOM 1284 C CA . HIS A 1 161 ? -2.739 -8.986 -11.230 1.00 97.81 161 HIS A CA 1
ATOM 1285 C C . HIS A 1 161 ? -2.256 -7.651 -11.811 1.00 97.81 161 HIS A C 1
ATOM 1287 O O . HIS A 1 161 ? -2.999 -7.021 -12.563 1.00 97.81 161 HIS A O 1
ATOM 1293 N N . CYS A 1 162 ? -1.018 -7.232 -11.518 1.00 97.81 162 CYS A N 1
ATOM 1294 C CA . CYS A 1 162 ? -0.431 -6.027 -12.114 1.00 97.81 162 CYS A CA 1
ATOM 1295 C C . CYS A 1 162 ? -0.208 -6.198 -13.618 1.00 97.81 162 CYS A C 1
ATOM 1297 O O . CYS A 1 162 ? -0.491 -5.280 -14.381 1.00 97.81 162 CYS A O 1
ATOM 1299 N N . LEU A 1 163 ? 0.244 -7.379 -14.054 1.00 96.06 163 LEU A N 1
ATOM 1300 C CA . LEU A 1 163 ? 0.398 -7.674 -15.480 1.00 96.06 163 LEU A CA 1
ATOM 1301 C C . LEU A 1 163 ? -0.957 -7.660 -16.196 1.00 96.06 163 LEU A C 1
ATOM 1303 O O . LEU A 1 163 ? -1.085 -7.033 -17.237 1.00 96.06 163 LEU A O 1
ATOM 1307 N N . ALA A 1 164 ? -1.996 -8.250 -15.599 1.00 95.38 164 ALA A N 1
ATOM 1308 C CA . ALA A 1 164 ? -3.344 -8.191 -16.158 1.00 95.38 164 ALA A CA 1
ATOM 1309 C C . ALA A 1 164 ? -3.917 -6.761 -16.186 1.00 95.38 164 ALA A C 1
ATOM 1311 O O . ALA A 1 164 ? -4.676 -6.425 -17.092 1.00 95.38 164 ALA A O 1
ATOM 1312 N N . ALA A 1 165 ? -3.588 -5.914 -15.203 1.00 96.00 165 ALA A N 1
ATOM 1313 C CA . ALA A 1 165 ? -3.961 -4.499 -15.220 1.00 96.00 165 ALA A CA 1
ATOM 1314 C C . ALA A 1 165 ? -3.253 -3.741 -16.353 1.00 96.00 165 ALA A C 1
ATOM 1316 O O . ALA A 1 165 ? -3.894 -2.950 -17.039 1.00 96.00 165 ALA A O 1
ATOM 1317 N N . ALA A 1 166 ? -1.972 -4.033 -16.587 1.00 94.88 166 ALA A N 1
ATOM 1318 C CA .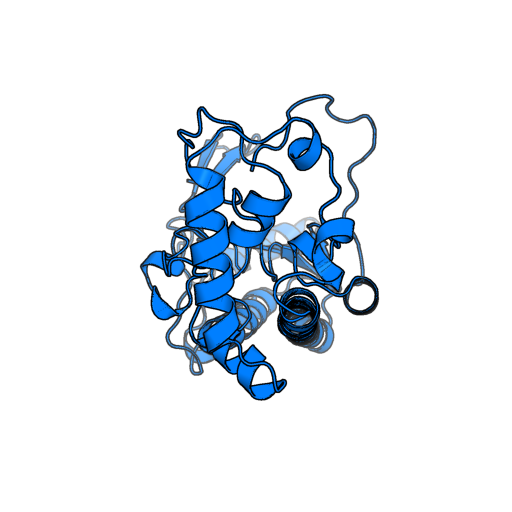 ALA A 1 166 ? -1.213 -3.480 -17.702 1.00 94.88 166 ALA A CA 1
ATOM 1319 C C . ALA A 1 166 ? -1.783 -3.926 -19.060 1.00 94.88 166 ALA A C 1
ATOM 1321 O O . ALA A 1 166 ? -2.043 -3.078 -19.910 1.00 94.88 166 ALA A O 1
ATOM 1322 N N . ASP A 1 167 ? -2.077 -5.221 -19.220 1.00 93.19 167 ASP A N 1
ATOM 1323 C CA . ASP A 1 167 ? -2.678 -5.780 -20.439 1.00 93.19 167 ASP A CA 1
ATOM 1324 C C . ASP A 1 167 ? -4.039 -5.118 -20.746 1.00 93.19 167 ASP A C 1
ATOM 1326 O O . ASP A 1 167 ? -4.315 -4.751 -21.888 1.00 93.19 167 ASP A O 1
ATOM 1330 N N . ARG A 1 168 ? -4.882 -4.879 -19.726 1.00 93.56 168 ARG A N 1
ATOM 1331 C CA . ARG A 1 168 ? -6.162 -4.153 -19.887 1.00 93.56 168 ARG A CA 1
ATOM 1332 C C . ARG A 1 168 ? -5.989 -2.691 -20.300 1.00 93.56 168 ARG A C 1
ATOM 1334 O O . ARG A 1 168 ? -6.879 -2.148 -20.945 1.00 93.56 168 ARG A O 1
ATOM 1341 N N . ALA A 1 169 ? -4.873 -2.067 -19.937 1.00 92.31 169 ALA A N 1
ATOM 1342 C CA . ALA A 1 169 ? -4.530 -0.708 -20.347 1.00 92.31 169 ALA A CA 1
ATOM 1343 C C . ALA A 1 169 ? -3.867 -0.649 -21.738 1.00 92.31 169 ALA A C 1
ATOM 1345 O O . ALA A 1 169 ? -3.409 0.413 -22.152 1.00 92.31 169 ALA A O 1
ATOM 1346 N N . GLY A 1 170 ? -3.803 -1.775 -22.461 1.00 90.38 170 GLY A N 1
ATOM 1347 C CA . GLY A 1 170 ? -3.202 -1.852 -23.793 1.00 90.38 170 GLY A CA 1
ATOM 1348 C C . GLY A 1 170 ? -1.674 -1.930 -23.787 1.00 90.38 170 GLY A C 1
ATOM 1349 O O . GLY A 1 170 ? -1.055 -1.728 -24.830 1.00 90.38 170 GLY A O 1
ATOM 1350 N N . LEU A 1 171 ? -1.054 -2.216 -22.638 1.00 86.94 171 LEU A N 1
ATOM 1351 C CA . LEU A 1 171 ? 0.387 -2.433 -22.533 1.00 86.94 171 LEU A CA 1
ATOM 1352 C C . LEU A 1 171 ? 0.711 -3.908 -22.729 1.00 86.94 171 LEU A C 1
ATOM 1354 O O . LEU A 1 171 ? 0.027 -4.766 -22.184 1.00 86.94 171 LEU A O 1
ATOM 1358 N N . ASP A 1 172 ? 1.812 -4.215 -23.413 1.00 78.38 172 ASP A N 1
ATOM 1359 C CA . ASP A 1 172 ? 2.384 -5.564 -23.378 1.00 78.38 172 ASP A CA 1
ATOM 1360 C C . ASP A 1 172 ? 3.147 -5.767 -22.055 1.00 78.38 172 ASP A C 1
ATOM 1362 O O . ASP A 1 172 ? 4.384 -5.722 -21.987 1.00 78.38 172 ASP A O 1
ATOM 1366 N N . GLY A 1 173 ? 2.394 -5.934 -20.962 1.00 69.44 173 GLY A N 1
ATOM 1367 C CA . GLY A 1 173 ? 2.948 -6.144 -19.625 1.00 69.44 173 GLY A CA 1
ATOM 1368 C C . GLY A 1 173 ? 3.780 -7.425 -19.548 1.00 69.44 173 GLY A C 1
ATOM 1369 O O . GLY A 1 173 ? 4.794 -7.482 -18.841 1.00 69.44 173 GLY A O 1
ATOM 1370 N N . LYS A 1 174 ? 3.402 -8.441 -20.334 1.00 71.12 174 LYS A N 1
ATOM 1371 C CA . LYS A 1 174 ? 4.125 -9.714 -20.443 1.00 71.12 174 LYS A CA 1
ATOM 1372 C C . LYS A 1 174 ? 5.513 -9.552 -21.048 1.00 71.12 174 LYS A C 1
ATOM 1374 O O . LYS A 1 174 ? 6.403 -10.292 -20.637 1.00 71.12 174 LYS A O 1
ATOM 1379 N N . ALA A 1 175 ? 5.720 -8.593 -21.950 1.00 87.25 175 ALA A N 1
ATOM 1380 C CA . ALA A 1 175 ? 7.040 -8.269 -22.482 1.00 87.25 175 ALA A CA 1
ATOM 1381 C C . ALA A 1 175 ? 7.850 -7.319 -21.580 1.00 87.25 175 ALA A C 1
ATOM 1383 O O . ALA A 1 175 ? 9.080 -7.361 -21.616 1.00 87.25 175 ALA A O 1
ATOM 1384 N N . LEU A 1 176 ? 7.203 -6.482 -20.755 1.00 93.31 176 LEU A N 1
ATOM 1385 C CA . LEU A 1 176 ? 7.908 -5.565 -19.847 1.00 93.31 176 LEU A CA 1
ATOM 1386 C C . LEU A 1 176 ? 8.662 -6.313 -18.740 1.00 93.31 176 LEU A C 1
ATOM 1388 O O . LEU A 1 176 ? 9.847 -6.062 -18.533 1.00 93.31 176 LEU A O 1
ATOM 1392 N N . ARG A 1 177 ? 8.008 -7.258 -18.048 1.00 95.56 177 ARG A N 1
ATOM 1393 C CA .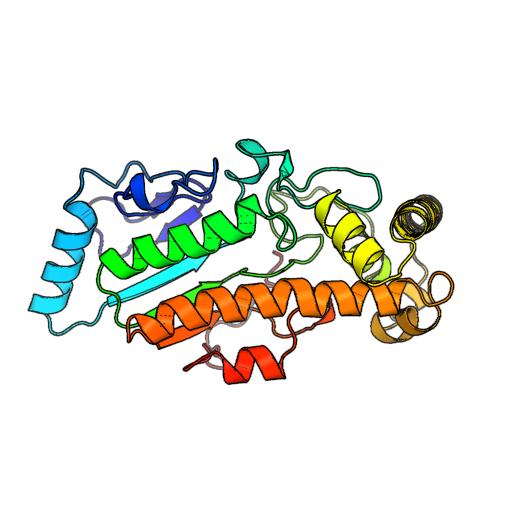 ARG A 1 177 ? 8.640 -8.025 -16.957 1.00 95.56 177 ARG A CA 1
ATOM 1394 C C . ARG A 1 177 ? 9.978 -8.678 -17.363 1.00 95.56 177 ARG A C 1
ATOM 1396 O O . ARG A 1 177 ? 10.966 -8.423 -16.678 1.00 95.56 177 ARG A O 1
ATOM 1403 N N . PRO A 1 178 ? 10.057 -9.503 -18.430 1.00 96.12 178 PRO A N 1
ATOM 1404 C CA . PRO A 1 178 ? 11.315 -10.127 -18.832 1.00 96.12 178 PRO A CA 1
ATOM 1405 C C . PRO A 1 178 ? 12.357 -9.108 -19.309 1.00 96.12 178 PRO A C 1
ATOM 1407 O O . PRO A 1 178 ? 13.541 -9.330 -19.080 1.00 96.12 178 PRO A O 1
ATOM 1410 N N . ALA A 1 179 ? 11.951 -7.985 -19.914 1.00 96.88 179 ALA A N 1
ATOM 1411 C CA . ALA A 1 179 ? 12.884 -6.931 -20.309 1.00 96.88 179 ALA A CA 1
ATOM 1412 C C . ALA A 1 179 ? 13.546 -6.266 -19.088 1.00 96.88 179 ALA A C 1
ATOM 1414 O O . ALA A 1 179 ? 14.767 -6.113 -19.059 1.00 96.88 179 ALA A O 1
ATOM 1415 N N . VAL A 1 180 ? 12.757 -5.946 -18.056 1.00 97.94 180 VAL A N 1
ATOM 1416 C CA . VAL A 1 180 ? 13.257 -5.406 -16.780 1.00 97.94 180 VAL A CA 1
ATOM 1417 C C . VAL A 1 180 ? 14.153 -6.421 -16.069 1.00 97.94 180 VAL A C 1
ATOM 1419 O O . VAL A 1 180 ? 15.236 -6.060 -15.617 1.00 97.94 180 VAL A O 1
ATOM 1422 N N . ALA A 1 181 ? 13.747 -7.693 -16.018 1.00 98.12 181 ALA A N 1
ATOM 1423 C CA . ALA A 1 181 ? 14.539 -8.755 -15.399 1.00 98.12 181 ALA A CA 1
ATOM 1424 C C . ALA A 1 181 ? 15.886 -8.967 -16.108 1.00 98.12 181 ALA A C 1
ATOM 1426 O O . ALA A 1 181 ? 16.907 -9.092 -15.445 1.00 98.12 181 ALA A O 1
ATOM 1427 N N . MET A 1 182 ? 15.910 -8.964 -17.445 1.00 98.12 182 MET A N 1
ATOM 1428 C CA . MET A 1 182 ? 17.146 -9.101 -18.224 1.00 98.12 182 MET A CA 1
ATOM 1429 C C . MET A 1 182 ? 18.079 -7.899 -18.041 1.00 98.12 182 MET A C 1
ATOM 1431 O O . MET A 1 182 ? 19.292 -8.071 -17.947 1.00 98.12 182 MET A O 1
ATOM 1435 N N . TYR A 1 183 ? 17.521 -6.687 -17.973 1.00 98.06 183 TYR A N 1
ATOM 1436 C CA . TYR A 1 183 ? 18.282 -5.483 -17.645 1.00 98.06 183 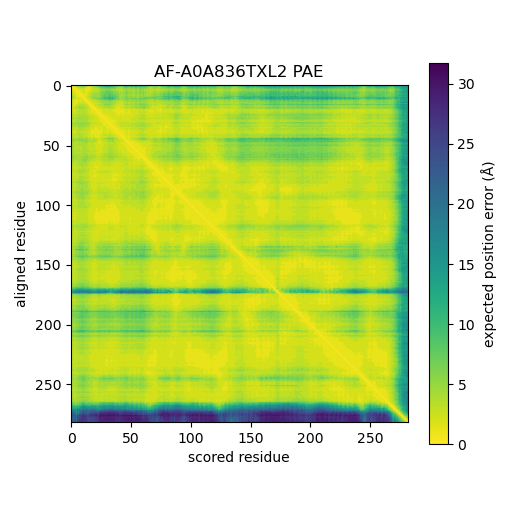TYR A CA 1
ATOM 1437 C C . TYR A 1 183 ? 18.905 -5.593 -16.247 1.00 98.06 183 TYR A C 1
ATOM 1439 O O . TYR A 1 183 ? 20.119 -5.479 -16.114 1.00 98.06 183 TYR A O 1
ATOM 1447 N N . LEU A 1 184 ? 18.106 -5.896 -15.220 1.00 98.06 184 LEU A N 1
ATOM 1448 C CA . LEU A 1 184 ? 18.597 -5.993 -13.845 1.00 98.06 184 LEU A CA 1
ATOM 1449 C C . LEU A 1 184 ? 19.584 -7.148 -13.640 1.00 98.06 184 LEU A C 1
ATOM 1451 O O . LEU A 1 184 ? 20.577 -6.957 -12.952 1.00 98.06 184 LEU A O 1
ATOM 1455 N N . ASP A 1 185 ? 19.369 -8.318 -14.251 1.00 97.75 185 ASP A N 1
ATOM 1456 C CA . ASP A 1 185 ? 20.321 -9.438 -14.164 1.00 97.75 185 ASP A CA 1
ATOM 1457 C C . ASP A 1 185 ? 21.704 -9.063 -14.712 1.00 97.75 185 ASP A C 1
ATOM 1459 O O . ASP A 1 185 ? 22.717 -9.520 -14.185 1.00 97.75 185 ASP A O 1
ATOM 1463 N N . ARG A 1 186 ? 21.762 -8.206 -15.740 1.00 97.06 186 ARG A N 1
ATOM 1464 C CA . ARG A 1 186 ? 23.023 -7.674 -16.261 1.00 97.06 186 ARG A CA 1
ATOM 1465 C C . ARG A 1 186 ? 23.646 -6.665 -15.298 1.00 97.06 186 ARG A C 1
ATOM 1467 O O . ARG A 1 186 ? 24.812 -6.817 -14.951 1.00 97.06 186 ARG A O 1
ATOM 1474 N N . GLU A 1 187 ? 22.887 -5.650 -14.893 1.00 96.19 187 GLU A N 1
ATOM 1475 C CA . GLU A 1 187 ? 23.418 -4.522 -14.117 1.00 96.19 187 GLU A CA 1
ATOM 1476 C C . GLU A 1 187 ? 23.830 -4.916 -12.692 1.00 96.19 187 GLU A C 1
ATOM 1478 O O . GLU A 1 187 ? 24.852 -4.455 -12.198 1.00 96.19 187 GLU A O 1
ATOM 1483 N N . LEU A 1 188 ? 23.087 -5.819 -12.041 1.00 95.62 188 LEU A N 1
ATOM 1484 C CA . LEU A 1 188 ? 23.343 -6.229 -10.653 1.00 95.62 188 LEU A CA 1
ATOM 1485 C C . LEU A 1 188 ? 24.580 -7.131 -10.487 1.00 95.62 188 LEU A C 1
ATOM 1487 O O . LEU A 1 188 ? 24.944 -7.474 -9.363 1.00 95.62 188 LEU A O 1
ATOM 1491 N N . ARG A 1 189 ? 25.224 -7.552 -11.582 1.00 95.50 189 ARG A N 1
ATOM 1492 C CA . ARG A 1 189 ? 26.458 -8.362 -11.553 1.00 95.50 189 ARG A CA 1
ATOM 1493 C C . ARG A 1 189 ? 27.731 -7.523 -11.469 1.00 95.50 189 ARG A C 1
ATOM 1495 O O . ARG A 1 189 ? 28.820 -8.089 -11.389 1.00 95.50 189 ARG A O 1
ATOM 1502 N N . THR A 1 190 ? 27.602 -6.205 -11.523 1.00 93.69 190 THR A N 1
ATOM 1503 C CA . THR A 1 190 ? 28.712 -5.253 -11.501 1.00 93.69 190 THR A CA 1
ATOM 1504 C C . THR A 1 190 ? 28.422 -4.140 -10.510 1.00 93.69 190 THR A C 1
ATOM 1506 O O . THR A 1 190 ? 27.261 -3.794 -10.302 1.00 93.69 190 THR A O 1
ATOM 1509 N N . ASP A 1 191 ? 29.469 -3.552 -9.934 1.00 94.94 191 ASP A N 1
ATOM 1510 C CA . ASP A 1 191 ? 29.301 -2.370 -9.089 1.00 94.94 191 ASP A CA 1
ATOM 1511 C C . ASP A 1 191 ? 28.719 -1.208 -9.915 1.00 94.94 191 ASP A C 1
ATOM 1513 O O . ASP A 1 191 ? 29.153 -0.985 -11.054 1.00 94.94 191 ASP A O 1
ATOM 1517 N N . PRO A 1 192 ? 27.742 -0.458 -9.374 1.00 95.81 192 PRO A N 1
ATOM 1518 C CA . PRO A 1 192 ? 27.154 0.666 -10.084 1.00 95.81 192 PRO A CA 1
ATOM 1519 C C . PRO A 1 192 ? 28.186 1.783 -10.288 1.00 95.81 192 PRO A C 1
ATOM 1521 O O . PRO A 1 192 ? 29.009 2.075 -9.419 1.00 95.81 192 PRO A O 1
ATOM 1524 N N . SER A 1 193 ? 28.131 2.452 -11.441 1.00 94.88 193 SER A N 1
ATOM 1525 C CA . SER A 1 193 ? 28.964 3.630 -11.695 1.00 94.88 193 SER A CA 1
ATOM 1526 C C . SER A 1 193 ? 28.553 4.813 -10.807 1.00 94.88 193 SER A C 1
ATOM 1528 O O . SER A 1 193 ? 27.402 4.943 -10.392 1.00 94.88 193 SER A O 1
ATOM 1530 N N . ALA A 1 194 ? 29.474 5.749 -10.564 1.00 95.44 194 ALA A N 1
ATOM 1531 C CA . ALA A 1 194 ? 29.133 6.990 -9.864 1.00 95.44 194 ALA A CA 1
ATOM 1532 C C . ALA A 1 194 ? 28.036 7.789 -10.597 1.00 95.44 194 ALA A C 1
ATOM 1534 O O . ALA A 1 194 ? 27.239 8.466 -9.958 1.00 95.44 194 ALA A O 1
ATOM 1535 N N . GLU A 1 195 ? 27.968 7.695 -11.925 1.00 95.12 195 GLU A N 1
ATOM 1536 C CA . GLU A 1 195 ? 26.936 8.350 -12.732 1.00 95.12 195 GLU A CA 1
ATOM 1537 C C . GLU A 1 195 ? 25.543 7.784 -12.427 1.00 95.12 195 GLU A C 1
ATOM 1539 O O . GLU A 1 195 ? 24.646 8.537 -12.050 1.00 95.12 195 GLU A O 1
ATOM 1544 N N . ILE A 1 196 ? 25.363 6.457 -12.483 1.00 93.56 196 ILE A N 1
ATOM 1545 C CA . ILE A 1 196 ? 24.045 5.846 -12.245 1.00 93.56 196 ILE A CA 1
ATOM 1546 C C . ILE A 1 196 ? 23.591 5.989 -10.786 1.00 93.56 196 ILE A C 1
ATOM 1548 O O . ILE A 1 196 ? 22.396 6.081 -10.517 1.00 93.56 196 ILE A O 1
ATOM 1552 N N . MET A 1 197 ? 24.535 6.068 -9.843 1.00 96.19 197 MET A N 1
ATOM 1553 C CA . MET A 1 197 ? 24.234 6.322 -8.430 1.00 96.19 197 MET A CA 1
ATOM 1554 C C . MET A 1 197 ? 23.646 7.715 -8.176 1.00 96.19 197 MET A C 1
ATOM 1556 O O . MET A 1 197 ? 22.890 7.877 -7.223 1.00 96.19 197 MET A O 1
ATOM 1560 N N . ASN A 1 198 ? 23.992 8.705 -9.005 1.00 95.69 198 ASN A N 1
ATOM 1561 C CA . ASN A 1 198 ? 23.576 10.102 -8.841 1.00 95.69 198 ASN A CA 1
ATOM 1562 C C . ASN A 1 198 ? 22.518 10.548 -9.862 1.00 95.69 198 ASN A C 1
ATOM 1564 O O . ASN A 1 198 ? 22.104 11.703 -9.838 1.00 95.69 198 ASN A O 1
ATOM 1568 N N . THR A 1 199 ? 22.100 9.662 -10.769 1.00 95.12 199 THR A N 1
ATOM 1569 C CA . THR A 1 199 ? 21.066 9.975 -11.759 1.00 95.12 199 THR A CA 1
ATOM 1570 C C . THR A 1 199 ? 19.692 9.842 -11.111 1.00 95.12 199 THR A C 1
ATOM 1572 O O . THR A 1 199 ? 19.356 8.788 -10.561 1.00 95.12 199 THR A O 1
ATOM 1575 N N . GLU A 1 200 ? 18.874 10.887 -11.212 1.00 94.75 200 GLU A N 1
ATOM 1576 C CA . GLU A 1 200 ? 17.508 10.870 -10.698 1.00 94.75 200 GLU A CA 1
ATOM 1577 C C . GLU A 1 200 ? 16.673 9.780 -11.383 1.00 94.75 200 GLU A C 1
ATOM 1579 O O . GLU A 1 200 ? 16.809 9.494 -12.577 1.00 94.75 200 GLU A O 1
ATOM 1584 N N . ILE A 1 201 ? 15.779 9.142 -10.623 1.00 95.44 201 ILE A N 1
ATOM 1585 C CA . ILE A 1 201 ? 14.940 8.053 -11.149 1.00 95.44 201 ILE A CA 1
ATOM 1586 C C . ILE A 1 201 ? 14.052 8.571 -12.286 1.00 95.44 201 ILE A C 1
ATOM 1588 O O . ILE A 1 201 ? 13.869 7.874 -13.280 1.00 95.44 201 ILE A O 1
ATOM 1592 N N . SER A 1 202 ? 13.520 9.790 -12.158 1.00 94.00 202 SER A N 1
ATOM 1593 C CA . SER A 1 202 ? 12.621 10.409 -13.140 1.00 94.00 202 SER A CA 1
ATOM 1594 C C . SER A 1 202 ? 13.248 10.548 -14.529 1.00 94.00 202 SER A C 1
ATOM 1596 O O . SER A 1 202 ? 12.564 10.318 -15.527 1.00 94.00 202 SER A O 1
ATOM 1598 N N . GLU A 1 203 ? 14.546 10.847 -14.602 1.00 93.88 203 GLU A N 1
ATOM 1599 C CA . GLU A 1 203 ? 15.293 10.998 -15.859 1.00 93.88 203 GLU A CA 1
ATOM 1600 C C . GLU A 1 203 ? 15.424 9.678 -16.630 1.00 93.88 203 GLU A C 1
ATOM 1602 O O . GLU A 1 203 ? 15.628 9.665 -17.842 1.00 93.88 203 GLU A O 1
ATOM 1607 N N . GLN A 1 204 ? 15.250 8.550 -15.941 1.00 94.81 204 GLN A N 1
ATOM 1608 C CA . GLN A 1 204 ? 15.435 7.212 -16.493 1.00 94.81 204 GLN A CA 1
ATOM 1609 C C . GLN A 1 204 ? 14.114 6.558 -16.937 1.00 94.81 204 GLN A C 1
ATOM 1611 O O . GLN A 1 204 ? 14.118 5.389 -17.309 1.00 94.81 204 GLN A O 1
ATOM 1616 N N . ILE A 1 205 ? 12.976 7.271 -16.915 1.00 95.38 205 ILE A N 1
ATOM 1617 C CA . ILE A 1 205 ? 11.643 6.678 -17.154 1.00 95.38 205 ILE A CA 1
ATOM 1618 C C . ILE A 1 205 ? 11.153 6.817 -18.602 1.00 95.38 205 ILE A C 1
ATOM 1620 O O . ILE A 1 205 ? 10.701 5.828 -19.181 1.00 95.38 205 ILE A O 1
ATOM 1624 N N . GLU A 1 206 ? 11.191 8.024 -19.177 1.00 87.00 206 GLU A N 1
ATOM 1625 C CA . GLU A 1 206 ? 10.380 8.403 -20.354 1.00 87.00 206 GLU A CA 1
ATOM 1626 C C . GLU A 1 206 ? 10.687 7.570 -21.618 1.00 87.00 206 GLU A C 1
ATOM 1628 O O . GLU A 1 206 ? 9.790 7.295 -22.413 1.00 87.00 206 GLU A O 1
ATOM 1633 N N . GLY A 1 207 ? 11.919 7.065 -21.757 1.00 89.25 207 GLY A N 1
ATOM 1634 C CA . GLY A 1 207 ? 12.333 6.172 -22.850 1.00 89.25 207 GLY A CA 1
ATOM 1635 C C . GLY A 1 207 ? 12.585 4.713 -22.452 1.00 89.25 207 GLY A C 1
ATOM 1636 O O . GLY A 1 207 ? 12.858 3.879 -23.318 1.00 89.25 207 GLY A O 1
ATOM 1637 N N . ALA A 1 208 ? 12.517 4.368 -21.165 1.00 94.69 208 ALA A N 1
ATOM 1638 C CA . ALA A 1 208 ? 12.927 3.047 -20.705 1.00 94.69 208 ALA A CA 1
ATOM 1639 C C . ALA A 1 208 ? 12.010 1.941 -21.235 1.00 94.69 208 ALA A C 1
ATOM 1641 O O . ALA A 1 208 ? 10.781 2.003 -21.123 1.00 94.69 208 ALA A O 1
ATOM 1642 N N . PHE A 1 209 ? 12.642 0.898 -21.781 1.00 95.56 209 PHE A N 1
ATOM 1643 C CA . PHE A 1 209 ? 11.964 -0.258 -22.366 1.00 95.56 209 PHE A CA 1
ATOM 1644 C C . PHE A 1 209 ? 10.941 0.162 -23.434 1.00 95.56 209 PHE A C 1
ATOM 1646 O O . PHE A 1 209 ? 9.794 -0.279 -23.407 1.00 95.56 209 PHE A O 1
ATOM 1653 N N . ASP A 1 210 ? 11.345 1.040 -24.356 1.00 92.62 210 ASP A N 1
ATOM 1654 C CA . ASP A 1 210 ? 10.497 1.563 -25.439 1.00 92.62 210 ASP A CA 1
ATOM 1655 C C . ASP A 1 210 ? 9.275 2.345 -24.912 1.00 92.62 210 ASP A C 1
ATOM 1657 O O . ASP A 1 210 ? 8.168 2.235 -25.436 1.00 92.62 210 ASP A O 1
ATOM 1661 N N . GLY A 1 211 ? 9.451 3.078 -23.805 1.00 92.00 211 GLY A N 1
ATOM 1662 C CA . GLY A 1 211 ? 8.392 3.847 -23.135 1.00 92.00 211 GLY A CA 1
ATOM 1663 C C . GLY A 1 211 ? 7.400 3.004 -22.318 1.00 92.00 211 GLY A C 1
ATOM 1664 O O . GLY A 1 211 ? 6.503 3.547 -21.666 1.00 92.00 211 GLY A O 1
ATOM 1665 N N . ARG A 1 212 ? 7.557 1.672 -22.290 1.00 93.69 212 ARG A N 1
ATOM 1666 C CA . ARG A 1 212 ? 6.654 0.771 -21.552 1.00 93.69 212 ARG A CA 1
ATOM 1667 C C . ARG A 1 212 ? 6.698 0.995 -20.044 1.00 93.69 212 ARG A C 1
ATOM 1669 O O . ARG A 1 212 ? 5.681 0.781 -19.387 1.00 93.69 212 ARG A O 1
ATOM 1676 N N . LEU A 1 213 ? 7.834 1.430 -19.490 1.00 95.75 213 LEU A N 1
ATOM 1677 C CA . LEU A 1 213 ? 7.937 1.712 -18.057 1.00 95.75 213 LEU A CA 1
ATOM 1678 C C . LEU A 1 213 ? 7.034 2.878 -17.649 1.00 95.75 213 LEU A C 1
ATOM 1680 O O . LEU A 1 213 ? 6.224 2.714 -16.743 1.00 95.75 213 LEU A O 1
ATOM 1684 N N . ALA A 1 214 ? 7.121 4.016 -18.342 1.00 95.19 214 ALA A N 1
ATOM 1685 C CA . ALA A 1 214 ? 6.292 5.189 -18.060 1.00 95.19 214 ALA A CA 1
ATOM 1686 C C . ALA A 1 214 ? 4.795 4.838 -18.083 1.00 95.19 214 ALA A C 1
ATOM 1688 O O . ALA A 1 214 ? 4.047 5.146 -17.155 1.00 95.19 214 ALA A O 1
ATOM 1689 N N . ALA A 1 215 ? 4.368 4.100 -19.109 1.00 94.44 215 ALA A N 1
ATOM 1690 C CA . ALA A 1 215 ? 2.982 3.684 -19.231 1.00 94.44 215 ALA A CA 1
ATOM 1691 C C . ALA A 1 215 ? 2.560 2.692 -18.129 1.00 94.44 215 ALA A C 1
ATOM 1693 O O . ALA A 1 215 ? 1.459 2.797 -17.585 1.00 94.44 215 ALA A O 1
ATOM 1694 N N . PHE A 1 216 ? 3.441 1.770 -17.731 1.00 96.75 216 PHE A N 1
ATOM 1695 C CA . PHE A 1 216 ? 3.190 0.856 -16.615 1.00 96.75 216 PHE A CA 1
ATOM 1696 C C . PHE A 1 216 ? 3.045 1.594 -15.275 1.00 96.75 216 PHE A C 1
ATOM 1698 O O . PHE A 1 216 ? 2.197 1.231 -14.457 1.00 96.75 216 PHE A O 1
ATOM 1705 N N . LEU A 1 217 ? 3.811 2.666 -15.059 1.00 96.75 217 LEU A N 1
ATOM 1706 C CA . LEU A 1 217 ? 3.675 3.515 -13.873 1.00 96.75 217 LEU A CA 1
ATOM 1707 C C . LEU A 1 217 ? 2.337 4.266 -13.846 1.00 96.75 217 LEU A C 1
ATOM 1709 O O . LEU A 1 217 ? 1.753 4.391 -12.772 1.00 96.75 217 LEU A O 1
ATOM 1713 N N . ASN A 1 218 ? 1.783 4.660 -14.996 1.00 96.50 218 ASN A N 1
ATOM 1714 C CA . ASN A 1 218 ? 0.429 5.229 -15.061 1.00 96.50 218 ASN A CA 1
ATOM 1715 C C . ASN A 1 218 ? -0.651 4.213 -14.658 1.00 96.50 218 ASN A C 1
ATOM 1717 O O . ASN A 1 218 ? -1.580 4.546 -13.923 1.00 96.50 218 ASN A O 1
ATOM 1721 N N . VAL A 1 219 ? -0.508 2.945 -15.060 1.00 97.12 219 VAL A N 1
ATOM 1722 C CA . VAL A 1 219 ? -1.406 1.870 -14.594 1.00 97.12 219 VAL A CA 1
ATOM 1723 C C . VAL A 1 219 ? -1.283 1.678 -13.084 1.00 97.12 219 VAL A C 1
ATOM 1725 O O . VAL A 1 219 ? -2.283 1.476 -12.391 1.00 97.12 219 VAL A O 1
ATOM 1728 N N . ARG A 1 220 ? -0.057 1.757 -12.559 1.00 97.12 220 ARG A N 1
ATOM 1729 C CA . ARG A 1 220 ? 0.224 1.678 -11.123 1.00 97.12 220 ARG A CA 1
ATOM 1730 C C . ARG A 1 220 ? -0.453 2.822 -10.360 1.00 97.12 220 ARG A C 1
ATOM 1732 O O . ARG A 1 220 ? -1.063 2.539 -9.329 1.00 97.12 220 ARG A O 1
ATOM 1739 N N . LEU A 1 221 ? -0.397 4.042 -10.909 1.00 97.94 221 LEU A N 1
ATOM 1740 C CA . LEU A 1 221 ? -1.073 5.232 -10.387 1.00 97.94 221 LEU A CA 1
ATOM 1741 C C . LEU A 1 221 ? -2.578 5.022 -10.264 1.00 97.94 221 LEU A C 1
ATOM 1743 O O . LEU A 1 221 ? -3.130 5.109 -9.170 1.00 97.94 221 LEU A O 1
ATOM 1747 N N . GLU A 1 222 ? -3.232 4.640 -11.359 1.00 98.31 222 GLU A N 1
ATOM 1748 C CA . GLU A 1 222 ? -4.675 4.390 -11.341 1.00 98.31 222 GLU A CA 1
ATOM 1749 C C . GLU A 1 222 ? -5.050 3.264 -10.368 1.00 98.31 222 GLU A C 1
ATOM 1751 O O . GLU A 1 222 ? -6.017 3.351 -9.609 1.00 98.31 222 GLU A O 1
ATOM 1756 N N . THR A 1 223 ? -4.256 2.193 -10.346 1.00 98.50 223 THR A N 1
ATOM 1757 C CA . THR A 1 223 ? -4.548 1.014 -9.528 1.00 98.50 223 THR A CA 1
ATOM 1758 C C . THR A 1 223 ? -4.546 1.329 -8.034 1.00 98.50 223 THR A C 1
ATOM 1760 O O . THR A 1 223 ? -5.465 0.906 -7.328 1.00 98.50 223 THR A O 1
ATOM 1763 N N . ALA A 1 224 ? -3.521 2.023 -7.533 1.00 98.38 224 ALA A N 1
ATOM 1764 C CA . ALA A 1 224 ? -3.427 2.324 -6.108 1.00 98.38 224 ALA A CA 1
ATOM 1765 C C . ALA A 1 224 ? -4.310 3.516 -5.711 1.00 98.38 224 ALA A C 1
ATOM 1767 O O . ALA A 1 224 ? -4.986 3.424 -4.687 1.00 98.38 224 ALA A O 1
ATOM 1768 N N . SER A 1 225 ? -4.411 4.570 -6.530 1.00 98.62 225 SER A N 1
ATOM 1769 C CA . SER A 1 225 ? -5.313 5.693 -6.235 1.00 98.62 225 SER A CA 1
ATOM 1770 C C . SER A 1 225 ? -6.783 5.280 -6.190 1.00 98.62 225 SER A C 1
ATOM 1772 O O . SER A 1 225 ? -7.467 5.634 -5.236 1.00 98.62 225 SER A O 1
ATOM 1774 N N . SER A 1 226 ? -7.260 4.463 -7.137 1.00 98.69 226 SER A N 1
ATOM 1775 C CA . SER A 1 226 ? -8.656 3.989 -7.116 1.00 98.69 226 SER A CA 1
ATOM 1776 C C . SER A 1 226 ? -8.982 3.126 -5.895 1.00 98.69 226 SER A C 1
ATOM 1778 O O . SER A 1 226 ? -10.113 3.123 -5.417 1.00 98.69 226 SER A O 1
ATOM 1780 N N . LEU A 1 227 ? -8.008 2.368 -5.379 1.00 98.81 227 LEU A N 1
ATOM 1781 C CA . LEU A 1 227 ? -8.186 1.625 -4.132 1.00 98.81 227 LEU A CA 1
ATOM 1782 C C . LEU A 1 227 ? -8.280 2.574 -2.943 1.00 98.81 227 LEU A C 1
ATOM 1784 O O . LEU A 1 227 ? -9.138 2.393 -2.083 1.00 98.81 227 LEU A O 1
ATOM 1788 N N . PHE A 1 228 ? -7.377 3.552 -2.883 1.00 98.69 228 PHE A N 1
ATOM 1789 C CA . PHE A 1 228 ? -7.371 4.527 -1.808 1.00 98.69 228 PHE A CA 1
ATOM 1790 C C . PHE A 1 228 ? -8.706 5.272 -1.753 1.00 98.69 228 PHE A C 1
ATOM 1792 O O . PHE A 1 228 ? -9.327 5.323 -0.699 1.00 98.69 228 PHE A O 1
ATOM 1799 N N . GLU A 1 229 ? -9.181 5.773 -2.894 1.00 98.81 229 GLU A N 1
ATOM 1800 C CA . GLU A 1 229 ? -10.478 6.444 -3.025 1.00 98.81 229 GLU A CA 1
ATOM 1801 C C . GLU A 1 229 ? -11.639 5.535 -2.613 1.00 98.81 229 GLU A C 1
ATOM 1803 O O . GLU A 1 229 ? -12.548 5.976 -1.917 1.00 98.81 229 GLU A O 1
ATOM 1808 N N . GLN A 1 230 ? -11.598 4.250 -2.984 1.00 98.81 230 GLN A N 1
ATOM 1809 C CA . GLN A 1 230 ? -12.611 3.279 -2.570 1.00 98.81 230 GLN A CA 1
ATOM 1810 C C . GLN A 1 230 ? -12.659 3.114 -1.044 1.00 98.81 230 GLN A C 1
ATOM 1812 O O . GLN A 1 230 ? -13.742 3.079 -0.464 1.00 98.81 230 GLN A O 1
ATOM 1817 N N . VAL A 1 231 ? -11.502 3.000 -0.388 1.00 98.88 231 VAL A N 1
ATOM 1818 C CA . VAL A 1 231 ? -11.422 2.877 1.075 1.00 98.88 231 VAL A CA 1
ATOM 1819 C C . VAL A 1 231 ? -11.822 4.184 1.759 1.00 98.88 231 VAL A C 1
ATOM 1821 O O . VAL A 1 231 ? -12.608 4.147 2.701 1.00 98.88 231 VAL A O 1
ATOM 1824 N N . ALA A 1 232 ? -11.343 5.328 1.271 1.00 98.69 232 ALA A N 1
ATOM 1825 C CA . ALA A 1 232 ? -11.707 6.644 1.788 1.00 98.69 232 ALA A CA 1
ATOM 1826 C C . ALA A 1 232 ? -13.220 6.891 1.686 1.00 98.69 232 ALA A C 1
ATOM 1828 O O . ALA A 1 232 ? -13.840 7.272 2.675 1.00 98.69 232 ALA A O 1
ATOM 1829 N N . GLY A 1 233 ? -13.833 6.560 0.545 1.00 98.75 233 GLY A N 1
ATOM 1830 C CA . GLY A 1 233 ? -15.279 6.668 0.348 1.00 98.75 233 GLY A CA 1
ATOM 1831 C C . GLY A 1 233 ? -16.079 5.848 1.362 1.00 98.75 233 GLY A C 1
ATOM 1832 O O . GLY A 1 233 ? -17.023 6.360 1.947 1.00 98.75 233 GLY A O 1
ATOM 1833 N N . VAL A 1 234 ? -15.651 4.616 1.670 1.00 98.75 234 VAL A N 1
ATOM 1834 C CA . VAL A 1 234 ? -16.292 3.785 2.712 1.00 98.75 234 VAL A CA 1
ATOM 1835 C C . VAL A 1 234 ? -16.243 4.448 4.096 1.00 98.75 234 VAL A C 1
ATOM 1837 O O . VAL A 1 234 ? -17.174 4.286 4.883 1.00 98.75 234 VAL A O 1
ATOM 1840 N N . ILE A 1 235 ? -15.170 5.178 4.404 1.00 98.75 235 ILE A N 1
ATOM 1841 C CA . ILE A 1 235 ? -14.988 5.877 5.684 1.00 98.75 235 ILE A CA 1
ATOM 1842 C C . ILE A 1 235 ? -15.868 7.129 5.735 1.00 98.75 235 ILE A C 1
ATOM 1844 O O . ILE A 1 235 ? -16.578 7.339 6.722 1.00 98.75 235 ILE A O 1
ATOM 1848 N N . HIS A 1 236 ? -15.875 7.916 4.657 1.00 98.62 236 HIS A N 1
ATOM 1849 C CA . HIS A 1 236 ? -16.711 9.110 4.525 1.00 98.62 236 HIS A CA 1
ATOM 1850 C C . HIS A 1 236 ? -18.206 8.784 4.545 1.00 98.62 236 HIS A C 1
ATOM 1852 O O . HIS A 1 236 ? -18.957 9.464 5.240 1.00 98.62 236 HIS A O 1
ATOM 1858 N N . ASP A 1 237 ? -18.636 7.711 3.875 1.00 98.56 237 ASP A N 1
ATOM 1859 C CA . ASP A 1 237 ? -20.029 7.237 3.887 1.00 98.56 237 ASP A CA 1
ATOM 1860 C C . ASP A 1 237 ? -20.506 6.867 5.302 1.00 98.56 237 ASP A C 1
ATOM 1862 O O . ASP A 1 237 ? -21.691 6.980 5.620 1.00 98.56 237 ASP A O 1
ATOM 1866 N N . ALA A 1 238 ? -19.585 6.443 6.172 1.00 98.25 238 ALA A N 1
ATOM 1867 C CA . ALA A 1 238 ? -19.854 6.160 7.579 1.00 98.25 238 ALA A CA 1
ATOM 1868 C C . ALA A 1 238 ? -19.757 7.403 8.488 1.00 98.25 238 ALA A C 1
ATOM 1870 O O . ALA A 1 238 ? -19.972 7.293 9.695 1.00 98.25 238 ALA A O 1
ATOM 1871 N N . GLY A 1 239 ? -19.447 8.578 7.931 1.00 97.88 239 GLY A N 1
ATOM 1872 C CA . GLY A 1 239 ? -19.333 9.843 8.659 1.00 97.88 239 GLY A CA 1
ATOM 1873 C C . GLY A 1 239 ? -18.042 10.008 9.468 1.00 97.88 239 GLY A C 1
ATOM 1874 O O . GLY A 1 239 ? -17.977 10.899 10.314 1.00 97.88 239 GLY A O 1
ATOM 1875 N N . ALA A 1 240 ? -17.030 9.168 9.234 1.00 98.00 240 ALA A N 1
ATOM 1876 C CA . ALA A 1 240 ? -15.722 9.272 9.877 1.00 98.00 240 ALA A CA 1
ATOM 1877 C C . ALA A 1 240 ? -14.730 10.060 9.004 1.00 98.00 240 ALA A C 1
ATOM 1879 O O . ALA A 1 240 ? -14.877 10.146 7.785 1.00 98.00 240 ALA A O 1
ATOM 1880 N N . GLN A 1 241 ? -13.700 10.626 9.633 1.00 98.12 241 GLN A N 1
ATOM 1881 C CA . GLN A 1 241 ? -12.629 11.338 8.931 1.00 98.12 241 GLN A CA 1
ATOM 1882 C C . GLN A 1 241 ? -11.554 10.379 8.411 1.00 98.12 241 GLN A C 1
ATOM 1884 O O . GLN A 1 241 ? -11.229 9.373 9.045 1.00 98.12 241 GLN A O 1
ATOM 1889 N N . VAL A 1 242 ? -10.937 10.730 7.290 1.00 98.31 242 VAL A N 1
ATOM 1890 C CA . VAL A 1 242 ? -9.805 10.018 6.700 1.00 98.31 242 VAL A CA 1
ATOM 1891 C C . VAL A 1 242 ? -8.540 10.831 6.912 1.00 98.31 242 VAL A C 1
ATOM 1893 O O . VAL A 1 242 ? -8.465 12.015 6.592 1.00 98.31 242 VAL A O 1
ATOM 1896 N N . SER A 1 243 ? -7.496 10.178 7.400 1.00 95.19 243 SER A N 1
ATOM 1897 C CA . SER A 1 243 ? -6.154 10.752 7.417 1.00 95.19 243 SER A CA 1
ATOM 1898 C C . SER A 1 243 ? -5.156 9.783 6.807 1.00 95.19 243 SER A C 1
ATOM 1900 O O . SER A 1 243 ? -5.394 8.577 6.763 1.00 95.19 243 SER A O 1
ATOM 1902 N N . PHE A 1 244 ? -4.038 10.305 6.311 1.00 92.69 244 PHE A N 1
ATOM 1903 C CA . PHE A 1 244 ? -3.014 9.499 5.652 1.00 92.69 244 PHE A CA 1
ATOM 1904 C C . PHE A 1 244 ? -1.651 9.675 6.316 1.00 92.69 244 PHE A C 1
ATOM 1906 O O . PHE A 1 244 ? -1.224 10.796 6.611 1.00 92.69 244 PHE A O 1
ATOM 1913 N N . PHE A 1 245 ? -0.970 8.550 6.529 1.00 89.44 245 PHE A N 1
ATOM 1914 C CA . PHE A 1 245 ? 0.424 8.488 6.939 1.00 89.44 245 PHE A CA 1
ATOM 1915 C C . PHE A 1 245 ? 1.238 7.743 5.882 1.00 89.44 245 PHE A C 1
ATOM 1917 O O . PHE A 1 245 ? 1.039 6.552 5.638 1.00 89.44 245 PHE A O 1
ATOM 1924 N N . GLY A 1 246 ? 2.161 8.457 5.246 1.00 86.06 246 GLY A N 1
ATOM 1925 C CA . GLY A 1 246 ? 3.035 7.890 4.229 1.00 86.06 246 GLY A CA 1
ATOM 1926 C C . GLY A 1 246 ? 3.495 8.918 3.204 1.00 86.06 246 GLY A C 1
ATOM 1927 O O . GLY A 1 246 ? 3.171 10.103 3.276 1.00 86.06 246 GLY A O 1
ATOM 1928 N N . SER A 1 247 ? 4.270 8.440 2.234 1.00 88.69 247 SER A N 1
ATOM 1929 C CA . SER A 1 247 ? 4.745 9.256 1.120 1.00 88.69 247 SER A CA 1
ATOM 1930 C C . SER A 1 247 ? 3.653 9.452 0.062 1.00 88.69 247 SER A C 1
ATOM 1932 O O . SER A 1 247 ? 2.952 8.509 -0.306 1.00 88.69 247 SER A O 1
ATOM 1934 N N . LEU A 1 248 ? 3.553 10.672 -0.470 1.00 90.12 248 LEU A N 1
ATOM 1935 C CA . LEU A 1 248 ? 2.760 11.000 -1.663 1.00 90.12 248 LEU A CA 1
ATOM 1936 C C . LEU A 1 248 ? 3.624 11.060 -2.933 1.00 90.12 248 LEU A C 1
ATOM 1938 O O . LEU A 1 248 ? 3.193 11.623 -3.936 1.00 90.12 248 LEU A O 1
ATOM 1942 N N . ASP A 1 249 ? 4.850 10.529 -2.891 1.00 92.50 249 ASP A N 1
ATOM 1943 C CA . ASP A 1 249 ? 5.665 10.365 -4.093 1.00 92.50 249 ASP A CA 1
ATOM 1944 C C . ASP A 1 249 ? 5.074 9.253 -4.988 1.00 92.50 249 ASP A C 1
ATOM 1946 O O . ASP A 1 249 ? 5.076 8.081 -4.583 1.00 92.50 249 ASP A O 1
ATOM 1950 N N . PRO A 1 250 ? 4.598 9.585 -6.204 1.00 94.19 250 PRO A N 1
ATOM 1951 C CA . PRO A 1 250 ? 3.989 8.621 -7.115 1.00 94.19 250 PRO A CA 1
ATOM 1952 C C . PRO A 1 250 ? 4.951 7.511 -7.556 1.00 94.19 250 PRO A C 1
ATOM 1954 O O . PRO A 1 250 ? 4.504 6.387 -7.809 1.00 94.19 250 PRO A O 1
ATOM 1957 N N . LEU A 1 251 ? 6.263 7.772 -7.616 1.00 93.19 251 LEU A N 1
ATOM 1958 C CA . LEU A 1 251 ? 7.246 6.745 -7.971 1.00 93.19 251 LEU A CA 1
ATOM 1959 C C . LEU A 1 251 ? 7.331 5.693 -6.865 1.00 93.19 251 LEU A C 1
ATOM 1961 O O . LEU A 1 251 ? 7.239 4.489 -7.127 1.00 93.19 251 LEU A O 1
ATOM 1965 N N . THR A 1 252 ? 7.373 6.133 -5.611 1.00 90.19 252 THR A N 1
ATOM 1966 C CA . THR A 1 252 ? 7.371 5.239 -4.454 1.00 90.19 252 THR A CA 1
ATOM 1967 C C . THR A 1 252 ? 6.048 4.485 -4.315 1.00 90.19 252 THR A C 1
ATOM 1969 O O . THR A 1 252 ? 6.042 3.249 -4.309 1.00 90.19 252 THR A O 1
ATOM 1972 N N . THR A 1 253 ? 4.918 5.192 -4.237 1.00 94.88 253 THR A N 1
ATOM 1973 C CA . THR A 1 253 ? 3.655 4.595 -3.772 1.00 94.88 253 THR A CA 1
ATOM 1974 C C . THR A 1 253 ? 2.668 4.239 -4.874 1.00 94.88 253 THR A C 1
ATOM 1976 O O . THR A 1 253 ? 1.771 3.419 -4.663 1.00 94.88 253 THR A O 1
ATOM 1979 N N . GLY A 1 254 ? 2.833 4.807 -6.068 1.00 96.81 254 GLY A N 1
ATOM 1980 C CA . GLY A 1 254 ? 1.819 4.733 -7.114 1.00 96.81 254 GLY A CA 1
ATOM 1981 C C . GLY A 1 254 ? 0.549 5.481 -6.721 1.00 96.81 254 GLY A C 1
ATOM 1982 O O . GLY A 1 254 ? -0.518 5.128 -7.193 1.00 96.81 254 GLY A O 1
ATOM 1983 N N . LEU A 1 255 ? 0.630 6.465 -5.827 1.00 97.56 255 LEU A N 1
ATOM 1984 C CA . LEU A 1 255 ? -0.502 7.316 -5.489 1.00 97.56 255 LEU A CA 1
ATOM 1985 C C . LEU A 1 255 ? -0.408 8.629 -6.263 1.00 97.56 255 LEU A C 1
ATOM 1987 O O . LEU A 1 255 ? 0.602 9.327 -6.208 1.00 97.56 255 LEU A O 1
ATOM 1991 N N . ASP A 1 256 ? -1.487 8.985 -6.948 1.00 97.69 256 ASP A N 1
ATOM 1992 C CA . ASP A 1 256 ? -1.689 10.330 -7.472 1.00 97.69 256 ASP A CA 1
ATOM 1993 C C . ASP A 1 256 ? -1.930 11.304 -6.314 1.00 97.69 256 ASP A C 1
ATOM 1995 O O . ASP A 1 256 ? -2.963 11.268 -5.638 1.00 97.69 256 ASP A O 1
ATOM 1999 N N . LYS A 1 257 ? -0.956 12.188 -6.093 1.00 95.38 257 LYS A N 1
ATOM 2000 C CA . LYS A 1 257 ? -0.953 13.152 -4.993 1.00 95.38 257 LYS A CA 1
ATOM 2001 C C . LYS A 1 257 ? -2.236 13.981 -4.920 1.00 95.38 257 LYS A C 1
ATOM 2003 O O . LYS A 1 257 ? -2.755 14.180 -3.825 1.00 95.38 257 LYS A O 1
ATOM 2008 N N . GLU A 1 258 ? -2.745 14.487 -6.040 1.00 96.44 258 GLU A N 1
ATOM 2009 C CA . GLU A 1 258 ? -3.912 15.372 -6.019 1.00 96.44 258 GLU A CA 1
ATOM 2010 C C . GLU A 1 258 ? -5.203 14.616 -5.716 1.00 96.44 258 GLU A C 1
ATOM 2012 O O . GLU A 1 258 ? -6.085 15.144 -5.036 1.00 96.44 258 GLU A O 1
ATOM 2017 N N . ARG A 1 259 ? -5.332 13.383 -6.213 1.00 97.56 259 ARG A N 1
ATOM 2018 C CA . ARG A 1 259 ? -6.462 12.502 -5.882 1.00 97.56 259 ARG A CA 1
ATOM 2019 C C . ARG A 1 259 ? -6.474 12.156 -4.397 1.00 97.56 259 ARG A C 1
ATOM 2021 O O . ARG A 1 259 ? -7.521 12.248 -3.755 1.00 97.56 259 ARG A O 1
ATOM 2028 N N . ILE A 1 260 ? -5.308 11.847 -3.824 1.00 96.25 260 ILE A N 1
ATOM 2029 C CA . ILE A 1 260 ? -5.224 11.499 -2.400 1.00 96.25 260 ILE A CA 1
ATOM 2030 C C . ILE A 1 260 ? -5.510 12.716 -1.524 1.00 96.25 260 ILE A C 1
ATOM 2032 O O . ILE A 1 260 ? -6.305 12.609 -0.598 1.00 96.25 260 ILE A O 1
ATOM 2036 N N . LEU A 1 261 ? -4.952 13.888 -1.842 1.00 95.75 261 LEU A N 1
ATOM 2037 C CA . LEU A 1 261 ? -5.229 15.115 -1.085 1.00 95.75 261 LEU A CA 1
ATOM 2038 C C . LEU A 1 261 ? -6.713 15.516 -1.113 1.00 95.75 261 LEU A C 1
ATOM 2040 O O . LEU A 1 261 ? -7.189 16.111 -0.154 1.00 95.75 261 LEU A O 1
ATOM 2044 N N . ARG A 1 262 ? -7.451 15.175 -2.178 1.00 97.06 262 ARG A N 1
ATOM 2045 C CA . ARG A 1 262 ? -8.911 15.366 -2.257 1.00 97.06 262 ARG A CA 1
ATOM 2046 C C . ARG A 1 262 ? -9.717 14.337 -1.459 1.00 97.06 262 ARG A C 1
ATOM 2048 O O . ARG A 1 262 ? -10.890 14.578 -1.202 1.00 97.06 262 ARG A O 1
ATOM 2055 N N . SER A 1 263 ? -9.105 13.213 -1.093 1.00 97.31 263 SER A N 1
ATOM 2056 C CA . SER A 1 263 ? -9.759 12.083 -0.420 1.00 97.31 263 SER A CA 1
ATOM 2057 C C . SER A 1 263 ? -9.505 12.042 1.091 1.00 97.31 263 SER A C 1
ATOM 2059 O O . SER A 1 263 ? -9.962 11.115 1.754 1.00 97.31 263 SER A O 1
ATOM 2061 N N . ILE A 1 264 ? -8.743 12.993 1.639 1.00 96.88 264 ILE A N 1
ATOM 2062 C CA . ILE A 1 264 ? -8.359 13.018 3.055 1.00 96.88 264 ILE A CA 1
ATOM 2063 C C . ILE A 1 264 ? -8.763 14.330 3.722 1.00 96.88 264 ILE A C 1
ATOM 2065 O O . ILE A 1 264 ? -8.739 15.392 3.106 1.00 96.88 264 ILE A O 1
ATOM 2069 N N . ASP A 1 265 ? -9.062 14.249 5.014 1.00 97.06 265 ASP A N 1
ATOM 2070 C CA . ASP A 1 265 ? -9.463 15.376 5.857 1.00 97.06 265 ASP A CA 1
ATOM 2071 C C . ASP A 1 265 ? -8.275 15.972 6.628 1.00 97.06 265 ASP A C 1
ATOM 2073 O O . ASP A 1 265 ? -8.305 17.131 7.042 1.00 97.06 265 ASP A O 1
ATOM 2077 N N . ALA A 1 266 ? -7.210 15.185 6.825 1.00 89.69 266 ALA A N 1
ATOM 2078 C CA . ALA A 1 266 ? -6.009 15.613 7.534 1.00 89.69 266 ALA A CA 1
ATOM 2079 C C . ALA A 1 266 ? -4.741 14.877 7.071 1.00 89.69 266 ALA A C 1
ATOM 2081 O O . ALA A 1 266 ? -4.769 13.711 6.670 1.00 89.69 266 ALA A O 1
ATOM 2082 N N . VAL A 1 267 ? -3.597 15.556 7.208 1.00 80.62 267 VAL A N 1
ATOM 2083 C CA . VAL A 1 267 ? -2.254 14.986 7.016 1.00 80.62 267 VAL A CA 1
ATOM 2084 C C . VAL A 1 267 ? -1.489 15.082 8.330 1.00 80.62 267 VAL A C 1
ATOM 2086 O O . VAL A 1 267 ? -1.456 16.139 8.960 1.00 80.62 267 VAL A O 1
ATOM 2089 N N . TYR A 1 268 ? -0.828 13.997 8.724 1.00 75.69 268 TYR A N 1
ATOM 2090 C CA . TYR A 1 268 ? 0.094 14.025 9.855 1.00 75.69 268 TYR A CA 1
ATOM 2091 C C . TYR A 1 268 ? 1.450 14.539 9.392 1.00 75.69 268 TYR A C 1
ATOM 2093 O O . TYR A 1 268 ? 2.136 13.900 8.597 1.00 75.69 268 TYR A O 1
ATOM 2101 N N . THR A 1 269 ? 1.841 15.700 9.907 1.00 68.44 269 THR A N 1
ATOM 2102 C CA . THR A 1 269 ? 3.179 16.250 9.702 1.00 68.44 269 THR A CA 1
ATOM 2103 C C . THR A 1 269 ? 4.016 16.076 10.959 1.00 68.44 269 THR A C 1
ATOM 2105 O O . THR A 1 269 ? 3.522 16.176 12.085 1.00 68.44 269 THR A O 1
ATOM 2108 N N . ARG A 1 270 ? 5.305 15.803 10.775 1.00 65.31 270 ARG A N 1
ATOM 2109 C CA . ARG A 1 270 ? 6.261 15.773 11.879 1.00 65.31 270 ARG A CA 1
ATOM 2110 C C . ARG A 1 270 ? 6.496 17.203 12.357 1.00 65.31 270 ARG A C 1
ATOM 2112 O O . ARG A 1 270 ? 6.696 18.093 11.535 1.00 65.31 270 ARG A O 1
ATOM 2119 N N . ILE A 1 271 ? 6.535 17.419 13.671 1.00 70.50 271 ILE A N 1
ATOM 2120 C CA . ILE A 1 271 ? 6.941 18.713 14.232 1.00 70.50 271 ILE A CA 1
ATOM 2121 C C . ILE A 1 271 ? 8.450 18.883 13.981 1.00 70.50 271 ILE A C 1
ATOM 2123 O O . ILE A 1 271 ? 9.235 18.082 14.511 1.00 70.50 271 ILE A O 1
ATOM 2127 N N . PRO A 1 272 ? 8.883 19.884 13.189 1.00 64.56 272 PRO A N 1
ATOM 2128 C CA . PRO A 1 272 ? 10.302 20.113 12.928 1.00 64.56 272 PRO A CA 1
ATOM 2129 C C . PRO A 1 272 ? 11.086 20.286 14.238 1.00 64.56 272 PRO A C 1
ATOM 2131 O O . PRO A 1 272 ? 10.612 20.938 15.164 1.00 64.56 272 PRO A O 1
ATOM 2134 N N . GLY A 1 273 ? 12.280 19.692 14.329 1.00 64.56 273 GLY A N 1
ATOM 2135 C CA . GLY A 1 273 ? 13.168 19.833 15.494 1.00 64.56 273 GLY A CA 1
ATOM 2136 C C . GLY A 1 273 ? 12.856 18.930 16.695 1.00 64.56 273 GLY A C 1
ATOM 2137 O O . GLY A 1 273 ? 13.567 18.987 17.695 1.00 64.56 273 GLY A O 1
ATOM 2138 N N . THR A 1 274 ? 11.843 18.060 16.618 1.00 55.00 274 THR A N 1
ATOM 2139 C CA . THR A 1 274 ? 11.596 17.039 17.651 1.00 55.00 274 THR A CA 1
ATOM 2140 C C . THR A 1 274 ? 12.191 15.693 17.215 1.00 55.00 274 THR A C 1
ATOM 2142 O O . THR A 1 274 ? 11.647 14.990 16.363 1.00 55.00 274 THR A O 1
ATOM 2145 N N . CYS A 1 275 ? 13.342 15.356 17.811 1.00 49.00 275 CYS A N 1
ATOM 2146 C CA . CYS A 1 275 ? 14.177 14.175 17.543 1.00 49.00 275 CYS A CA 1
ATOM 2147 C C . CYS A 1 275 ? 15.013 14.268 16.246 1.00 49.00 275 CYS A C 1
ATOM 2149 O O . CYS A 1 275 ? 14.619 13.783 15.184 1.00 49.00 275 CYS A O 1
ATOM 2151 N N . GLU A 1 276 ? 16.194 14.888 16.349 1.00 45.91 276 GLU A N 1
ATOM 2152 C CA . GLU A 1 276 ? 17.279 14.691 15.384 1.00 45.91 276 GLU A CA 1
ATOM 2153 C C . GLU A 1 276 ? 17.834 13.261 15.518 1.00 45.91 276 GLU A C 1
ATOM 2155 O O . GLU A 1 276 ? 18.182 12.817 16.608 1.00 45.91 276 GLU A O 1
ATOM 2160 N N . GLN A 1 277 ? 17.923 12.577 14.374 1.00 47.50 277 GLN A N 1
ATOM 2161 C CA . GLN A 1 277 ? 18.572 11.283 14.125 1.00 47.50 277 GLN A CA 1
ATOM 2162 C C . GLN A 1 277 ? 17.919 10.011 14.696 1.00 47.50 277 GLN A C 1
ATOM 2164 O O . GLN A 1 277 ? 18.187 9.527 15.787 1.00 47.50 277 GLN A O 1
ATOM 2169 N N . THR A 1 278 ? 17.230 9.307 13.808 1.00 34.88 278 THR A N 1
ATOM 2170 C CA . THR A 1 278 ? 17.842 8.126 13.182 1.00 34.88 278 THR A CA 1
ATOM 2171 C C . THR A 1 278 ? 17.233 8.005 11.798 1.00 34.88 278 THR A C 1
ATOM 2173 O O . THR A 1 278 ? 16.024 8.159 11.625 1.00 34.88 278 THR A O 1
ATOM 2176 N N . SER A 1 279 ? 18.089 7.834 10.798 1.00 35.59 279 SER A N 1
ATOM 2177 C CA . SER A 1 279 ? 17.723 7.384 9.463 1.00 35.59 279 SER A CA 1
ATOM 2178 C C . SER A 1 279 ? 16.635 6.321 9.589 1.00 35.59 279 SER A C 1
ATOM 2180 O O . SER A 1 279 ? 16.886 5.239 10.117 1.00 35.59 279 SER A O 1
ATOM 2182 N N . GLN A 1 280 ? 15.421 6.629 9.130 1.00 34.59 280 GLN A N 1
ATOM 2183 C CA . GLN A 1 280 ? 14.440 5.595 8.830 1.00 34.59 280 GLN A CA 1
ATOM 2184 C C . GLN A 1 280 ? 14.986 4.819 7.627 1.00 34.59 280 GLN A C 1
ATOM 2186 O O . GLN A 1 280 ? 14.620 5.054 6.485 1.00 34.59 280 GLN A O 1
ATOM 2191 N N . GLN A 1 281 ? 15.936 3.926 7.898 1.00 29.95 281 GLN A N 1
ATOM 2192 C CA . GLN A 1 281 ? 16.014 2.661 7.200 1.00 29.95 281 GLN A CA 1
ATOM 2193 C C . GLN A 1 281 ? 14.809 1.847 7.665 1.00 29.95 281 GLN A C 1
ATOM 2195 O O . GLN A 1 281 ? 14.912 1.147 8.667 1.00 29.95 281 GLN A O 1
ATOM 2200 N N . VAL A 1 282 ? 13.681 1.993 6.968 1.00 34.94 282 VAL A N 1
ATOM 2201 C CA . VAL A 1 282 ? 12.804 0.887 6.549 1.00 34.94 2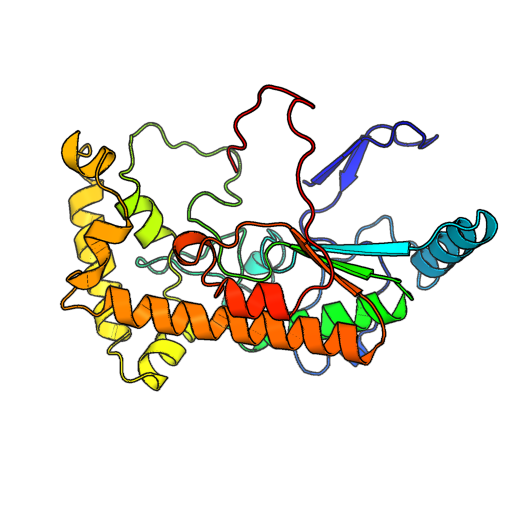82 VAL A CA 1
ATOM 2202 C C . VAL A 1 282 ? 12.149 1.306 5.244 1.00 34.94 282 VAL A C 1
ATOM 2204 O O . VAL A 1 282 ? 11.516 2.383 5.237 1.00 34.94 282 VAL A O 1
#

Sequence (282 aa):
MSTYFAPHNPVRKLYYGEEGAVYFATEESLYANTSMRPLISEVVTGSDYMVNLVQGLQRHDLSFSAWAVYYYNHHLPQAFPDVAKRDCFGQPCLAQICPAAPEARQYAVALTRDMLRQGPAAIQLESLSYLPFRYGFRNPKILVDIAPYHEFLMGLCFCPHCLAAADRAGLDGKALRPAVAMYLDRELRTDPSAEIMNTEISEQIEGAFDGRLAAFLNVRLETASSLFEQVAGVIHDAGAQVSFFGSLDPLTTGLDKERILRSIDAVYTRIPGTCEQTSQQV

Solvent-accessible surface area (backbone atoms only — not comparable to full-atom values): 15734 Å² total; per-residue (Å²): 111,43,77,43,81,32,88,84,45,91,86,46,50,64,41,78,41,64,49,57,41,41,81,47,62,80,60,71,78,59,34,73,81,26,93,65,76,81,47,65,32,88,83,48,82,42,79,56,48,45,57,55,51,52,56,54,34,49,78,69,77,40,85,49,68,45,76,45,65,61,26,54,22,50,43,57,18,69,80,40,59,87,38,17,24,10,21,45,84,63,52,68,37,64,20,26,38,28,58,54,24,67,52,52,48,42,35,50,46,25,53,52,54,53,52,53,74,71,64,37,57,28,40,36,44,21,47,66,29,48,57,50,54,63,47,67,64,76,85,76,89,76,91,68,79,70,31,62,51,57,44,50,56,50,26,40,57,54,27,74,43,41,31,51,51,24,43,75,72,74,39,68,32,79,61,47,34,58,50,54,30,56,50,47,64,58,55,75,74,48,82,65,51,77,64,56,57,69,49,61,58,74,80,62,28,73,63,32,79,84,30,50,49,45,56,47,50,52,48,39,22,52,40,18,34,56,49,40,48,53,47,35,48,59,38,47,78,71,73,24,42,32,28,50,50,78,77,62,49,43,86,53,19,15,31,47,49,69,62,50,62,73,50,41,78,47,74,80,74,81,67,84,89,70,79,83,84,72,85,80,85,93

pLDDT: mean 92.57, std 11.08, range [29.95, 98.88]

Radius of gyration: 20.18 Å; Cα contacts (8 Å, |Δi|>4): 452; chains: 1; bounding box: 49×37×60 Å

Secondary structure (DSSP, 8-state):
-EEEE-TT-SS-SEEEEPTTEESS---GGGGTT-S--PEEPTT--STTHHHHHHHHHHTTTPPPEEEEE-SB-SSHHHH-TTSEEE-TT-PEEEEEE-TT-HHHHHHHHHHHHHHHTT--SEEEEES-S---TTTT-SS----S---HHHHHHHHS--SHHHHHHHHHTT--HHHHHHHHHHHHHHHTTSPPPHHHHHS-TGGGTTTTTTTHHHHHHHHHHHHHHHHHHHHHHHHHHTT-EEEEES---HHHH---HHHHHHS-SEE--PPTTS--------

Foldseek 3Di:
DDWDQDCPDPPPRIDDWDWQADAADFDVVLLPVAPDDTHHTPNHPDRCRLVVVCVVCVVVVHAAEAEDAQFQTQPRCVVPVLQFFAALVRDGDNGGGDLLDPNSLSVLQSVLVRVVVSPHQAYEYHNLFQAWQQPNDDPDPDPADDQPLLSLRRSHGLRPRLLVLCVVVVANSVVVSVLNVVVSVVQVVDHDDPVSNPDDNVVQACCPPNNRRVSSLQSRLCSSLVSLLVSLVSQVVSVHFYEYDDDPPSSGGSHDNVSNVVSGPDYDDDDPPDDDDDPPPD

Nearest PDB structures (foldseek):
  9fyn-assembly1_A  TM=6.402E-01  e=1.569E-03  Trueperella pyogenes
  8hvd-assembly1_A  TM=6.887E-01  e=9.851E-03  Streptomyces sp.
  6ojb-assembly1_A  TM=6.883E-01  e=3.483E-02  Aspergillus fumigatus Af293
  5bxt-assembly2_B  TM=6.607E-01  e=3.105E-02  Bifidobacterium bifidum JCM 1254
  5tcb-assembly1_A  TM=6.347E-01  e=6.936E-02  Pseudomonas aeruginosa PAO1